Protein AF-A0A7C5MRF7-F1 (afdb_monomer_lite)

pLDDT: mean 85.39, std 17.36, range [35.69, 98.62]

Structure (mmCIF, N/CA/C/O backbone):
data_AF-A0A7C5MRF7-F1
#
_entry.id   AF-A0A7C5MRF7-F1
#
loop_
_atom_site.group_PDB
_atom_site.id
_atom_site.type_symbol
_atom_site.label_atom_id
_atom_site.label_alt_id
_atom_site.label_comp_id
_atom_site.label_asym_id
_atom_site.label_entity_id
_atom_site.label_seq_id
_atom_site.pdbx_PDB_ins_code
_atom_site.Cartn_x
_atom_site.Cartn_y
_atom_site.Cartn_z
_atom_site.occupancy
_atom_site.B_iso_or_equiv
_atom_site.auth_seq_id
_atom_site.auth_comp_id
_atom_site.auth_asym_id
_atom_site.auth_atom_id
_atom_site.pdbx_PDB_model_num
ATOM 1 N N . MET A 1 1 ? 51.369 -38.523 -46.313 1.00 42.16 1 MET A N 1
ATOM 2 C CA . MET A 1 1 ? 50.650 -37.491 -47.093 1.00 42.16 1 MET A CA 1
ATOM 3 C C . MET A 1 1 ? 49.155 -37.647 -46.844 1.00 42.16 1 MET A C 1
ATOM 5 O O . MET A 1 1 ? 48.532 -38.507 -47.447 1.00 42.16 1 MET A O 1
ATOM 9 N N . LYS A 1 2 ? 48.595 -36.898 -45.884 1.00 40.06 2 LYS A N 1
ATOM 10 C CA . LYS A 1 2 ? 47.146 -36.874 -45.629 1.00 40.06 2 LYS A CA 1
ATOM 11 C C . LYS A 1 2 ? 46.525 -35.829 -46.555 1.00 40.06 2 LYS A C 1
ATOM 13 O O . LYS A 1 2 ? 46.967 -34.683 -46.583 1.00 40.06 2 LYS A O 1
ATOM 18 N N . THR A 1 3 ? 45.587 -36.264 -47.383 1.00 46.12 3 THR A N 1
ATOM 19 C CA . THR A 1 3 ? 44.968 -35.483 -48.453 1.00 46.12 3 THR A CA 1
ATOM 20 C C . THR A 1 3 ? 44.052 -34.397 -47.884 1.00 46.12 3 THR A C 1
ATOM 22 O O . THR A 1 3 ? 43.286 -34.625 -46.948 1.00 46.12 3 THR A O 1
ATOM 25 N N . LYS A 1 4 ? 44.111 -33.201 -48.487 1.00 43.09 4 LYS A N 1
ATOM 26 C CA . LYS A 1 4 ? 43.338 -31.987 -48.151 1.00 43.09 4 LYS A CA 1
ATOM 27 C C . LYS A 1 4 ? 41.804 -32.177 -48.117 1.00 43.09 4 LYS A C 1
ATOM 29 O O . LYS A 1 4 ? 41.098 -31.275 -47.687 1.00 43.09 4 LYS A O 1
ATOM 34 N N . GLN A 1 5 ? 41.284 -33.339 -48.517 1.00 38.78 5 GLN A N 1
ATOM 35 C CA . GLN A 1 5 ? 39.857 -33.678 -48.509 1.00 38.78 5 GLN A CA 1
ATOM 36 C C . GLN A 1 5 ? 39.295 -34.041 -47.124 1.00 38.78 5 GLN A C 1
ATOM 38 O O . GLN A 1 5 ? 38.112 -33.815 -46.895 1.00 38.78 5 GLN A O 1
ATOM 43 N N . GLN A 1 6 ? 40.097 -34.532 -46.171 1.00 38.41 6 GLN A N 1
ATOM 44 C CA . GLN A 1 6 ? 39.576 -34.896 -44.837 1.00 38.41 6 GLN A CA 1
ATOM 45 C C . GLN A 1 6 ? 39.382 -33.698 -43.887 1.00 38.41 6 GLN A C 1
ATOM 47 O O . GLN A 1 6 ? 38.641 -33.801 -42.912 1.00 38.41 6 GLN A O 1
ATOM 52 N N . LEU A 1 7 ? 39.994 -32.552 -44.201 1.00 38.34 7 LEU A N 1
ATOM 53 C CA . LEU A 1 7 ? 39.876 -31.299 -43.441 1.00 38.34 7 LEU A CA 1
ATOM 54 C C . LEU A 1 7 ? 38.618 -30.485 -43.791 1.00 38.34 7 LEU A C 1
ATOM 56 O O . LEU A 1 7 ? 38.231 -29.610 -43.026 1.00 38.34 7 LEU A O 1
ATOM 60 N N . ILE A 1 8 ? 37.962 -30.779 -44.920 1.00 40.94 8 ILE A N 1
ATOM 61 C CA . ILE A 1 8 ? 36.754 -30.062 -45.358 1.00 40.94 8 ILE A CA 1
ATOM 62 C C . ILE A 1 8 ? 35.495 -30.670 -44.714 1.00 40.94 8 ILE A C 1
ATOM 64 O O . ILE A 1 8 ? 34.624 -29.931 -44.270 1.00 40.94 8 ILE A O 1
ATOM 68 N N . TYR A 1 9 ? 35.437 -31.997 -44.542 1.00 37.09 9 TYR A N 1
ATOM 69 C CA . TYR A 1 9 ? 34.273 -32.676 -43.946 1.00 37.09 9 TYR A CA 1
ATOM 70 C C . TYR A 1 9 ? 34.172 -32.560 -42.416 1.00 37.09 9 TYR A C 1
ATOM 72 O O . TYR A 1 9 ? 33.088 -32.714 -41.856 1.00 37.09 9 TYR A O 1
ATOM 80 N N . SER A 1 10 ? 35.277 -32.261 -41.731 1.00 37.56 10 SER A N 1
ATOM 81 C CA . SER A 1 10 ? 35.307 -32.052 -40.275 1.00 37.56 10 SER A CA 1
ATOM 82 C C . SER A 1 10 ? 35.057 -30.592 -39.868 1.00 37.56 10 SER A C 1
ATOM 84 O O . SER A 1 10 ? 34.769 -30.335 -38.703 1.00 37.56 10 SER A O 1
ATOM 86 N N . LEU A 1 11 ? 35.080 -29.649 -40.821 1.00 37.62 11 LEU A N 1
ATOM 87 C CA . LEU A 1 11 ? 34.704 -28.247 -40.596 1.00 37.62 11 LEU A CA 1
ATOM 88 C C . LEU A 1 11 ? 33.210 -27.976 -40.862 1.00 37.62 11 LEU A C 1
ATOM 90 O O . LEU A 1 11 ? 32.648 -27.026 -40.324 1.00 37.62 11 LEU A O 1
ATOM 94 N N . SER A 1 12 ? 32.550 -28.817 -41.663 1.00 38.78 12 SER A N 1
ATOM 95 C CA . SER A 1 12 ? 31.124 -28.693 -41.998 1.00 38.78 12 SER A CA 1
ATOM 96 C C . SER A 1 12 ? 30.175 -29.339 -40.978 1.00 38.78 12 SER A C 1
ATOM 98 O O . SER A 1 12 ? 28.995 -29.000 -40.962 1.00 38.78 12 SER A O 1
ATOM 100 N N . LEU A 1 13 ? 30.660 -30.231 -40.102 1.00 35.69 13 LEU A N 1
ATOM 101 C CA . LEU A 1 13 ? 29.823 -30.890 -39.083 1.00 35.69 13 LEU A CA 1
ATOM 102 C C . LEU A 1 13 ? 29.678 -30.056 -37.795 1.00 35.69 13 LEU A C 1
ATOM 104 O O . LEU A 1 13 ? 28.664 -30.143 -37.106 1.00 35.69 13 LEU A O 1
ATOM 108 N N . THR A 1 14 ? 30.639 -29.179 -37.500 1.00 42.28 14 THR A N 1
ATOM 109 C CA . THR A 1 14 ? 30.605 -28.278 -36.332 1.00 42.28 14 THR A CA 1
ATOM 110 C C . THR A 1 14 ? 29.744 -27.033 -36.567 1.00 42.28 14 THR A C 1
ATOM 112 O O . THR A 1 14 ? 29.283 -26.419 -35.609 1.00 42.28 14 THR A O 1
ATOM 115 N N . LEU A 1 15 ? 29.475 -26.675 -37.829 1.00 38.72 15 LEU A N 1
ATOM 116 C CA . LEU A 1 15 ? 28.624 -25.533 -38.187 1.00 38.72 15 LEU A CA 1
ATOM 117 C C . LEU A 1 15 ? 27.120 -25.881 -38.193 1.00 38.72 15 LEU A C 1
ATOM 119 O O . LEU A 1 15 ? 26.287 -24.985 -38.100 1.00 38.72 15 LEU A O 1
ATOM 123 N N . LEU A 1 16 ? 26.757 -27.171 -38.251 1.00 39.00 16 LEU A N 1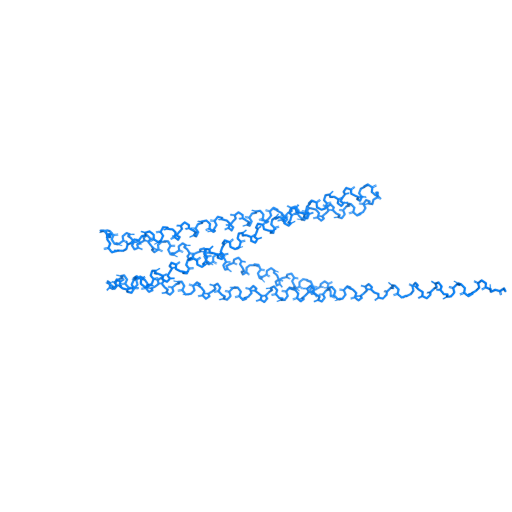
ATOM 124 C CA . LEU A 1 16 ? 25.357 -27.621 -38.297 1.00 39.00 16 LEU A CA 1
ATOM 125 C C . LEU A 1 16 ? 24.737 -27.880 -36.906 1.00 39.00 16 LEU A C 1
ATOM 127 O O . LEU A 1 16 ? 23.517 -27.890 -36.769 1.00 39.00 16 LEU A O 1
ATOM 131 N N . LEU A 1 17 ? 25.557 -28.041 -35.860 1.00 41.19 17 LEU A N 1
ATOM 132 C CA . LEU A 1 17 ? 25.097 -28.242 -34.474 1.00 41.19 17 LEU A CA 1
ATOM 133 C C . LEU A 1 17 ? 24.844 -26.929 -33.706 1.00 41.19 17 LEU A C 1
ATOM 135 O O . LEU A 1 17 ? 24.238 -26.951 -32.640 1.00 41.19 17 LEU A O 1
ATOM 139 N N . GLY A 1 18 ? 25.262 -25.780 -34.248 1.00 41.50 18 GLY A N 1
ATOM 140 C CA . GLY A 1 18 ? 25.042 -24.460 -33.638 1.00 41.50 18 GLY A CA 1
ATOM 141 C C . GLY A 1 18 ? 23.684 -23.816 -33.946 1.00 41.50 18 GLY A C 1
ATOM 142 O O . GLY A 1 18 ? 23.364 -22.782 -33.370 1.00 41.50 18 GLY A O 1
ATOM 143 N N . LEU A 1 19 ? 22.885 -24.401 -34.847 1.00 42.75 19 LEU A N 1
ATOM 144 C CA . LEU A 1 19 ? 21.616 -23.817 -35.313 1.00 42.75 19 LEU A CA 1
ATOM 145 C C . LEU A 1 19 ? 20.368 -24.385 -34.611 1.00 42.75 19 LEU A C 1
ATOM 147 O O . LEU A 1 19 ? 19.281 -23.843 -34.781 1.00 42.75 19 LEU A O 1
ATOM 151 N N . PHE A 1 20 ? 20.507 -25.428 -33.783 1.00 45.19 20 PHE A N 1
ATOM 152 C CA . PHE A 1 20 ? 19.390 -26.028 -33.030 1.00 45.19 20 PHE A CA 1
ATOM 153 C C . PHE A 1 20 ? 19.271 -25.540 -31.574 1.00 45.19 20 PHE A C 1
ATOM 155 O O . PHE A 1 20 ? 18.308 -25.871 -30.877 1.00 45.19 20 PHE A O 1
ATOM 162 N N . SER A 1 21 ? 20.222 -24.734 -31.098 1.00 50.00 21 SER A N 1
ATOM 163 C CA . SER A 1 21 ? 20.250 -24.214 -29.725 1.00 50.00 21 SER A CA 1
ATOM 164 C C . SER A 1 21 ? 19.499 -22.890 -29.543 1.00 50.00 21 SER A C 1
ATOM 166 O O . SER A 1 21 ? 19.144 -22.556 -28.417 1.00 50.00 21 SER A O 1
ATOM 168 N N . THR A 1 22 ? 19.187 -22.152 -30.611 1.00 49.03 22 THR A N 1
ATOM 169 C CA . THR A 1 22 ? 18.472 -20.865 -30.506 1.00 49.03 22 THR A CA 1
ATOM 170 C C . THR A 1 22 ? 16.954 -21.033 -30.414 1.00 49.03 22 THR A C 1
ATOM 172 O O . THR A 1 22 ? 16.316 -20.361 -29.609 1.00 49.03 22 THR A O 1
ATOM 175 N N . VAL A 1 23 ? 16.376 -21.986 -31.155 1.00 52.16 23 VAL A N 1
ATOM 176 C CA . VAL A 1 23 ? 14.920 -22.235 -31.163 1.00 52.16 23 VAL A CA 1
ATOM 177 C C . VAL A 1 23 ? 14.442 -22.816 -29.825 1.00 52.16 23 VAL A C 1
ATOM 179 O O . VAL A 1 23 ? 13.407 -22.413 -29.297 1.00 52.16 23 VAL A O 1
ATOM 182 N N . ASN A 1 24 ? 15.239 -23.703 -29.217 1.00 56.69 24 ASN A N 1
ATOM 183 C CA . ASN A 1 24 ? 14.942 -24.258 -27.894 1.00 56.69 24 ASN A CA 1
ATOM 184 C C . ASN A 1 24 ? 15.157 -23.237 -26.763 1.00 56.69 24 ASN A C 1
ATOM 186 O O . ASN A 1 24 ? 14.409 -23.247 -25.791 1.00 56.69 24 ASN A O 1
ATOM 190 N N . ALA A 1 25 ? 16.130 -22.326 -26.889 1.00 57.41 25 ALA A N 1
ATOM 191 C CA . ALA A 1 25 ? 16.350 -21.275 -25.895 1.00 57.41 25 ALA A CA 1
ATOM 192 C C . ALA A 1 25 ? 15.175 -20.285 -25.827 1.00 57.41 25 ALA A C 1
ATOM 194 O O . ALA A 1 25 ? 14.801 -19.851 -24.739 1.00 57.41 25 ALA A O 1
ATOM 195 N N . GLN A 1 26 ? 14.565 -19.972 -26.973 1.00 60.84 26 GLN A N 1
ATOM 196 C CA . GLN A 1 26 ? 13.416 -19.072 -27.048 1.00 60.84 26 GLN A CA 1
ATOM 197 C C . GLN A 1 26 ? 12.143 -19.731 -26.487 1.00 60.84 26 GLN A C 1
ATOM 199 O O . GLN A 1 26 ? 11.447 -19.129 -25.679 1.00 60.84 26 GLN A O 1
ATOM 204 N N . ALA A 1 27 ? 11.896 -21.010 -26.796 1.00 63.94 27 ALA A N 1
ATOM 205 C CA . ALA A 1 27 ? 10.780 -21.762 -26.212 1.00 63.94 27 ALA A CA 1
ATOM 206 C C . ALA A 1 27 ? 10.898 -21.935 -24.682 1.00 63.94 27 ALA A C 1
ATOM 208 O O . ALA A 1 27 ? 9.900 -21.825 -23.968 1.00 63.94 27 ALA A O 1
ATOM 209 N N . VAL A 1 28 ? 12.111 -22.176 -24.169 1.00 66.44 28 VAL A N 1
ATOM 210 C CA . VAL A 1 28 ? 12.371 -22.283 -22.724 1.00 66.44 28 VAL A CA 1
ATOM 211 C C . VAL A 1 28 ? 12.201 -20.932 -22.027 1.00 66.44 28 VAL A C 1
ATOM 213 O O . VAL A 1 28 ? 11.569 -20.888 -20.974 1.00 66.44 28 VAL A O 1
ATOM 216 N N . ARG A 1 29 ? 12.698 -19.832 -22.611 1.00 65.00 29 ARG A N 1
ATOM 217 C CA . ARG A 1 29 ? 12.527 -18.479 -22.056 1.00 65.00 29 ARG A CA 1
ATOM 218 C C . ARG A 1 29 ? 11.045 -18.102 -21.950 1.00 65.00 29 ARG A C 1
ATOM 220 O O . ARG A 1 29 ? 10.592 -17.805 -20.850 1.00 65.00 29 ARG A O 1
ATOM 227 N N . ASN A 1 30 ? 10.279 -18.287 -23.026 1.00 71.31 30 ASN A N 1
ATOM 228 C CA . ASN A 1 30 ? 8.837 -18.023 -23.035 1.00 71.31 30 ASN A CA 1
ATOM 229 C C . ASN A 1 30 ? 8.073 -18.885 -22.008 1.00 71.31 30 ASN A C 1
ATOM 231 O O . ASN A 1 30 ? 7.040 -18.478 -21.482 1.00 71.31 30 ASN A O 1
ATOM 235 N N . HIS A 1 31 ? 8.537 -20.109 -21.727 1.00 71.94 31 HIS A N 1
ATOM 236 C CA . HIS A 1 31 ? 7.934 -20.954 -20.693 1.00 71.94 31 HIS A CA 1
ATOM 237 C C . HIS A 1 31 ? 8.241 -20.447 -19.275 1.00 71.94 31 HIS A C 1
ATOM 239 O O . HIS A 1 31 ? 7.376 -20.523 -18.402 1.00 71.94 31 HIS A O 1
ATOM 245 N N . VAL A 1 32 ? 9.461 -19.956 -19.033 1.00 76.38 32 VAL A N 1
ATOM 246 C CA . VAL A 1 32 ? 9.867 -19.390 -17.737 1.00 76.38 32 VAL A CA 1
ATOM 247 C C . VAL A 1 32 ? 9.117 -18.089 -17.451 1.00 76.38 32 VAL A C 1
ATOM 249 O O . VAL A 1 32 ? 8.548 -17.982 -16.368 1.00 76.38 32 VAL A O 1
ATOM 252 N N . GLU A 1 33 ? 9.034 -17.176 -18.422 1.00 74.50 33 GLU A N 1
ATOM 253 C CA . GLU A 1 33 ? 8.282 -15.910 -18.319 1.00 74.50 33 GLU A CA 1
ATOM 254 C C . GLU A 1 33 ? 6.811 -16.189 -17.971 1.00 74.50 33 GLU A C 1
ATOM 256 O O . GLU A 1 33 ? 6.343 -15.831 -16.895 1.00 74.50 33 GLU A O 1
ATOM 261 N N . ARG A 1 34 ? 6.134 -17.053 -18.742 1.00 76.88 34 ARG A N 1
ATOM 262 C CA . ARG A 1 34 ? 4.744 -17.459 -18.447 1.00 76.88 34 ARG A CA 1
ATOM 263 C C . ARG A 1 34 ? 4.549 -18.087 -17.067 1.00 76.88 34 ARG A C 1
ATOM 265 O O . ARG A 1 34 ? 3.441 -18.050 -16.525 1.00 76.88 34 ARG A O 1
ATOM 272 N N . ALA A 1 35 ? 5.556 -18.779 -16.536 1.00 79.38 35 ALA A N 1
ATOM 273 C CA . ALA A 1 35 ? 5.486 -19.345 -15.193 1.00 79.38 35 ALA A CA 1
ATOM 274 C C . ALA A 1 35 ? 5.631 -18.253 -14.121 1.00 79.38 35 ALA A C 1
ATOM 276 O O . ALA A 1 35 ? 4.944 -18.323 -13.101 1.00 79.38 35 ALA A O 1
ATOM 277 N N . GLN A 1 36 ? 6.477 -17.249 -14.358 1.00 79.69 36 GLN A N 1
ATOM 278 C CA . GLN A 1 36 ? 6.633 -16.081 -13.491 1.00 79.69 36 GLN A CA 1
ATOM 279 C C . GLN A 1 36 ? 5.347 -15.251 -13.443 1.00 79.69 36 GLN A C 1
ATOM 281 O O . GLN A 1 36 ? 4.838 -15.040 -12.342 1.00 79.69 36 GLN A O 1
ATOM 286 N N . ASP A 1 37 ? 4.745 -14.933 -14.590 1.00 81.25 37 ASP A N 1
ATOM 287 C CA . ASP A 1 37 ? 3.510 -14.137 -14.646 1.00 81.25 37 ASP A CA 1
ATOM 288 C C . ASP A 1 37 ? 2.353 -14.832 -13.913 1.00 81.25 37 ASP A C 1
ATOM 290 O O . ASP A 1 37 ? 1.566 -14.231 -13.182 1.00 81.25 37 ASP A O 1
ATOM 294 N N . ARG A 1 38 ? 2.250 -16.162 -14.057 1.00 84.38 38 ARG A N 1
ATOM 295 C CA . ARG A 1 38 ? 1.249 -16.955 -13.324 1.00 84.38 38 ARG A CA 1
ATOM 296 C C . ARG A 1 38 ? 1.462 -16.889 -11.818 1.00 84.38 38 ARG A C 1
ATOM 298 O O . ARG A 1 38 ? 0.482 -16.853 -11.072 1.00 84.38 38 ARG A O 1
ATOM 305 N N . ASN A 1 39 ? 2.717 -16.910 -11.376 1.00 87.31 39 ASN A N 1
ATOM 306 C CA . ASN A 1 39 ? 3.051 -16.802 -9.963 1.00 87.31 39 ASN A CA 1
ATOM 307 C C . ASN A 1 39 ? 2.739 -15.398 -9.428 1.00 87.31 39 ASN A C 1
ATOM 309 O O . ASN A 1 39 ? 2.189 -15.309 -8.332 1.00 87.31 39 ASN A O 1
ATOM 313 N N . GLN A 1 40 ? 3.016 -14.336 -10.192 1.00 84.25 40 GLN A N 1
ATOM 314 C CA . GLN A 1 40 ? 2.634 -12.957 -9.851 1.00 84.25 40 GLN A CA 1
ATOM 315 C C . GLN A 1 40 ? 1.118 -12.846 -9.681 1.00 84.25 40 GLN A C 1
ATOM 317 O O . GLN A 1 40 ? 0.654 -12.661 -8.559 1.00 84.25 40 GLN A O 1
ATOM 322 N N . ILE A 1 41 ? 0.346 -13.212 -10.710 1.00 87.69 41 ILE A N 1
ATOM 323 C CA . ILE A 1 41 ? -1.124 -13.229 -10.658 1.00 87.69 41 ILE A CA 1
ATOM 324 C C . ILE A 1 41 ? -1.643 -14.008 -9.441 1.00 87.69 41 ILE A C 1
ATOM 326 O O . ILE A 1 41 ? -2.613 -13.605 -8.794 1.00 87.69 41 ILE A O 1
ATOM 330 N N . SER A 1 42 ? -1.050 -15.163 -9.126 1.00 90.88 42 SER A N 1
ATOM 331 C CA . SER A 1 42 ? -1.436 -15.947 -7.948 1.00 90.88 42 SER A CA 1
ATOM 332 C C . SER A 1 42 ? -1.177 -15.189 -6.641 1.00 90.88 42 SER A C 1
ATOM 334 O O . SER A 1 42 ? -2.037 -15.186 -5.755 1.00 90.88 42 SER A O 1
ATOM 336 N N . ASN A 1 43 ? -0.018 -14.543 -6.519 1.00 89.50 43 ASN A N 1
ATOM 337 C CA . ASN A 1 43 ? 0.354 -13.747 -5.353 1.00 89.50 43 ASN A CA 1
ATOM 338 C C . ASN A 1 43 ? -0.549 -12.518 -5.193 1.00 89.50 43 ASN A C 1
ATOM 340 O O . ASN A 1 43 ? -1.002 -12.250 -4.078 1.00 89.50 43 ASN A O 1
ATOM 344 N N . ASP A 1 44 ? -0.893 -11.833 -6.280 1.00 89.94 44 ASP A N 1
ATOM 345 C CA . ASP A 1 44 ? -1.728 -10.627 -6.235 1.00 89.94 44 ASP A CA 1
ATOM 346 C C . ASP A 1 44 ? -3.169 -10.966 -5.868 1.00 89.94 44 ASP A C 1
ATOM 348 O O . ASP A 1 44 ? -3.770 -10.321 -5.007 1.00 89.94 44 ASP A O 1
ATOM 352 N N . ASN A 1 45 ? -3.702 -12.073 -6.402 1.00 93.12 45 ASN A N 1
ATOM 353 C CA . ASN A 1 45 ? -4.984 -12.603 -5.937 1.00 93.12 45 ASN A CA 1
ATOM 354 C C . ASN A 1 45 ? -4.946 -12.900 -4.430 1.00 93.12 45 ASN A C 1
ATOM 356 O O . ASN A 1 45 ? -5.893 -12.560 -3.719 1.00 93.12 45 ASN A O 1
ATOM 360 N N . ALA A 1 46 ? -3.880 -13.530 -3.927 1.00 94.00 46 ALA A N 1
ATOM 361 C CA . ALA A 1 46 ? -3.757 -13.839 -2.504 1.00 94.00 46 ALA A CA 1
ATOM 362 C C . ALA A 1 46 ? -3.685 -12.567 -1.640 1.00 94.00 46 ALA A C 1
ATOM 364 O O . ALA A 1 46 ? -4.319 -12.514 -0.582 1.00 94.00 46 ALA A O 1
ATOM 365 N N . THR A 1 47 ? -2.968 -11.539 -2.097 1.00 91.81 47 THR A N 1
ATOM 366 C CA . THR A 1 47 ? -2.902 -10.224 -1.443 1.00 91.81 47 THR A CA 1
ATOM 367 C C . THR A 1 47 ? -4.276 -9.562 -1.405 1.00 91.81 47 THR A C 1
ATOM 369 O O . THR A 1 47 ? -4.756 -9.243 -0.324 1.00 91.81 47 THR A O 1
ATOM 372 N N . ILE A 1 48 ? -4.993 -9.501 -2.526 1.00 94.81 48 ILE A N 1
ATOM 373 C CA . ILE A 1 48 ? -6.353 -8.946 -2.585 1.00 94.81 48 ILE A CA 1
ATOM 374 C C . ILE A 1 48 ? -7.318 -9.661 -1.628 1.00 94.81 48 ILE A C 1
ATOM 376 O O . ILE A 1 48 ? -8.142 -9.018 -0.972 1.00 94.81 48 ILE A O 1
ATOM 380 N N . GLN A 1 49 ? -7.258 -10.996 -1.539 1.00 96.69 49 GLN A N 1
ATOM 381 C CA . GLN A 1 49 ? -8.115 -11.734 -0.604 1.00 96.69 49 GLN A CA 1
ATOM 382 C C . GLN A 1 49 ? -7.779 -11.402 0.854 1.00 96.69 49 GLN A C 1
ATOM 384 O O . GLN A 1 49 ? -8.692 -11.279 1.677 1.00 96.69 49 GLN A O 1
ATOM 389 N N . ARG A 1 50 ? -6.490 -11.232 1.170 1.00 96.25 50 ARG A N 1
ATOM 390 C CA . ARG A 1 50 ? -6.035 -10.789 2.491 1.00 96.25 50 ARG A CA 1
ATOM 391 C C . ARG A 1 50 ? -6.562 -9.389 2.803 1.00 96.25 50 ARG A C 1
ATOM 393 O O . ARG A 1 50 ? -7.235 -9.235 3.818 1.00 96.25 50 ARG A O 1
ATOM 400 N N . ASP A 1 51 ? -6.358 -8.423 1.911 1.00 96.31 51 ASP A N 1
ATOM 401 C CA . ASP A 1 51 ? -6.788 -7.029 2.087 1.00 96.31 51 ASP A CA 1
ATOM 402 C C . ASP A 1 51 ? -8.306 -6.949 2.299 1.00 96.31 51 ASP A C 1
ATOM 404 O O . ASP A 1 51 ? -8.806 -6.290 3.216 1.00 96.31 51 ASP A O 1
ATOM 408 N N . ARG A 1 52 ? -9.070 -7.721 1.515 1.00 97.94 52 ARG A N 1
ATOM 409 C CA . ARG A 1 52 ? -10.523 -7.836 1.677 1.00 97.94 52 ARG A CA 1
ATOM 410 C C . ARG A 1 52 ? -10.905 -8.335 3.071 1.00 97.94 52 ARG A C 1
ATOM 412 O O . ARG A 1 52 ? -11.831 -7.789 3.680 1.00 97.94 52 ARG A O 1
ATOM 419 N N . ALA A 1 53 ? -10.235 -9.374 3.566 1.00 98.12 53 ALA A N 1
ATOM 420 C CA . ALA A 1 53 ? -10.488 -9.915 4.898 1.00 98.12 53 ALA A CA 1
ATOM 421 C C . ALA A 1 53 ? -10.105 -8.911 6.001 1.00 98.12 53 ALA A C 1
ATOM 423 O O . ALA A 1 53 ? -10.839 -8.762 6.982 1.00 98.12 53 ALA A O 1
ATOM 424 N N . GLU A 1 54 ? -9.007 -8.178 5.827 1.00 98.00 54 GLU A N 1
ATOM 425 C CA . GLU A 1 54 ? -8.537 -7.157 6.766 1.00 98.00 54 GLU A CA 1
ATOM 426 C C . GLU A 1 54 ? -9.500 -5.962 6.842 1.00 98.00 54 GLU A C 1
ATOM 428 O O . GLU A 1 54 ? -9.880 -5.558 7.946 1.00 98.00 54 GLU A O 1
ATOM 433 N N . ILE A 1 55 ? -10.017 -5.480 5.705 1.00 98.38 55 ILE A N 1
ATOM 434 C CA . ILE A 1 55 ? -11.065 -4.444 5.652 1.00 98.38 55 ILE A CA 1
ATOM 435 C C . ILE A 1 55 ? -12.339 -4.919 6.364 1.00 98.38 55 ILE A C 1
ATOM 437 O O . ILE A 1 55 ? -12.933 -4.183 7.159 1.00 98.38 55 ILE A O 1
ATOM 441 N N . GLN A 1 56 ? -12.781 -6.155 6.112 1.00 98.50 56 GLN A N 1
ATOM 442 C CA . GLN A 1 56 ? -13.961 -6.717 6.780 1.00 98.50 56 GLN A CA 1
ATOM 443 C C . GLN A 1 56 ? -13.763 -6.813 8.296 1.00 98.50 56 GLN A C 1
ATOM 445 O O . GLN A 1 56 ? -14.654 -6.447 9.070 1.00 98.50 56 GLN A O 1
ATOM 450 N N . GLN A 1 57 ? -12.583 -7.252 8.731 1.00 98.38 57 GLN A N 1
ATOM 451 C CA . GLN A 1 57 ? -12.233 -7.329 10.142 1.00 98.38 57 GLN A CA 1
ATOM 452 C C . GLN A 1 57 ? -12.213 -5.934 10.790 1.00 98.38 57 GLN A C 1
ATOM 454 O O . GLN A 1 57 ? -12.789 -5.748 11.868 1.00 98.38 57 GLN A O 1
ATOM 459 N N . PHE A 1 58 ? -11.616 -4.943 10.121 1.00 98.62 58 PHE A N 1
ATOM 460 C CA . PHE A 1 58 ? -11.587 -3.551 10.567 1.00 98.62 58 PHE A CA 1
ATOM 461 C C . PHE A 1 58 ? -13.004 -2.989 10.752 1.00 98.62 58 PHE A C 1
ATOM 463 O O . PHE A 1 58 ? -13.332 -2.471 11.825 1.00 98.62 58 PHE A O 1
ATOM 470 N N . ARG A 1 59 ? -13.886 -3.185 9.760 1.00 98.56 59 ARG A N 1
ATOM 471 C CA . ARG A 1 59 ? -15.312 -2.815 9.831 1.00 98.56 59 ARG A CA 1
ATOM 472 C C . ARG A 1 59 ? -16.024 -3.471 11.010 1.00 98.56 59 ARG A C 1
ATOM 474 O O . ARG A 1 59 ? -16.782 -2.805 11.717 1.00 98.56 59 ARG A O 1
ATOM 481 N N . GLY A 1 60 ? -15.754 -4.751 11.265 1.00 98.50 60 GLY A N 1
ATOM 482 C CA . GLY A 1 60 ? -16.299 -5.472 12.414 1.00 98.50 60 GLY A CA 1
ATOM 483 C C . GLY A 1 60 ? -15.878 -4.851 13.749 1.00 98.50 60 GLY A C 1
ATOM 484 O O . GLY A 1 60 ? -16.713 -4.629 14.631 1.00 98.50 60 GLY A O 1
ATOM 485 N N . TYR A 1 61 ? -14.598 -4.500 13.902 1.00 98.31 61 TYR A N 1
ATOM 486 C CA . TYR A 1 61 ? -14.115 -3.832 15.113 1.00 98.31 61 TYR A CA 1
ATOM 487 C C . TYR A 1 61 ? -14.680 -2.421 15.275 1.00 98.31 61 TYR A C 1
ATOM 489 O O . TYR A 1 61 ? -15.054 -2.048 16.388 1.00 98.31 61 TYR A O 1
ATOM 497 N N . ARG A 1 62 ? -14.804 -1.669 14.178 1.00 97.44 62 ARG A N 1
ATOM 498 C CA . ARG A 1 62 ? -15.444 -0.349 14.138 1.00 97.44 62 ARG A CA 1
ATOM 499 C C . ARG A 1 62 ? -16.897 -0.418 14.604 1.00 97.44 62 ARG A C 1
ATOM 501 O O . ARG A 1 62 ? -17.283 0.327 15.504 1.00 97.44 62 ARG A O 1
ATOM 508 N N . ALA A 1 63 ? -17.692 -1.323 14.036 1.00 97.88 63 ALA A N 1
ATOM 509 C CA . ALA A 1 63 ? -19.090 -1.504 14.419 1.00 97.88 63 ALA A CA 1
ATOM 510 C C . ALA A 1 63 ? -19.225 -1.908 15.897 1.00 97.88 63 ALA A C 1
ATOM 512 O O . ALA A 1 63 ? -20.041 -1.341 16.626 1.00 97.88 63 ALA A O 1
ATOM 513 N N . GLY A 1 64 ? -18.375 -2.832 16.360 1.00 96.88 64 GLY A N 1
ATOM 514 C CA . GLY A 1 64 ? -18.325 -3.249 17.760 1.00 96.88 64 GLY A CA 1
ATOM 515 C C . GLY A 1 64 ? -17.982 -2.105 18.717 1.00 96.88 64 GLY A C 1
ATOM 516 O O . GLY A 1 64 ? -18.635 -1.956 19.749 1.00 96.88 64 GLY A O 1
ATOM 517 N N . LEU A 1 65 ? -17.018 -1.249 18.354 1.00 94.69 65 LEU A N 1
ATOM 518 C CA . LEU A 1 65 ? -16.668 -0.063 19.137 1.00 94.69 65 LEU A CA 1
ATOM 519 C C . LEU A 1 65 ? -17.864 0.885 19.274 1.00 94.69 65 LEU A C 1
ATOM 521 O O . LEU A 1 65 ? -18.213 1.267 20.388 1.00 94.69 65 LEU A O 1
ATOM 525 N N . LEU A 1 66 ? -18.500 1.246 18.157 1.00 93.56 66 LEU A N 1
ATOM 526 C CA . LEU A 1 66 ? -19.625 2.184 18.155 1.00 93.56 66 LEU A CA 1
ATOM 527 C C . LEU A 1 66 ? -20.813 1.647 18.963 1.00 93.56 66 LEU A C 1
ATOM 529 O O . LEU A 1 66 ? -21.392 2.387 19.758 1.00 93.56 66 LEU A O 1
ATOM 533 N N . LYS A 1 67 ? -21.128 0.352 18.829 1.00 95.31 67 LYS A N 1
ATOM 534 C CA . LYS A 1 67 ? -22.176 -0.309 19.618 1.00 95.31 67 LYS A CA 1
ATOM 535 C C . LYS A 1 67 ? -21.850 -0.310 21.113 1.00 95.31 67 LYS A C 1
ATOM 537 O O . LYS A 1 67 ? -22.707 0.014 21.927 1.00 95.31 67 LYS A O 1
ATOM 542 N N . ALA A 1 68 ? -20.618 -0.660 21.481 1.00 93.44 68 ALA A N 1
ATOM 543 C CA . ALA A 1 68 ? -20.200 -0.696 22.879 1.00 93.44 68 ALA A CA 1
ATOM 544 C C . ALA A 1 68 ? -20.257 0.691 23.533 1.00 93.44 68 ALA A C 1
ATOM 546 O O . ALA A 1 68 ? -20.722 0.809 24.664 1.00 93.44 68 ALA A O 1
ATOM 547 N N . VAL A 1 69 ? -19.842 1.731 22.805 1.00 90.06 69 VAL A N 1
ATOM 548 C CA . VAL A 1 69 ? -19.944 3.119 23.266 1.00 90.06 69 VAL A CA 1
ATOM 549 C C . VAL A 1 69 ? -21.405 3.548 23.416 1.00 90.06 69 VAL A C 1
ATOM 551 O O . VAL A 1 69 ? -21.758 4.089 24.458 1.00 90.06 69 VAL A O 1
ATOM 554 N N . GLY A 1 70 ? -22.264 3.257 22.431 1.00 89.62 70 GLY A N 1
ATOM 555 C CA . GLY A 1 70 ? -23.698 3.573 22.505 1.00 89.62 70 GLY A CA 1
ATOM 556 C C . GLY A 1 70 ? -24.415 2.898 23.680 1.00 89.62 70 GLY A C 1
ATOM 557 O O . GLY A 1 70 ? -25.320 3.482 24.262 1.00 89.62 70 GLY A O 1
ATOM 558 N N . ASN A 1 71 ? -23.956 1.710 24.081 1.00 92.94 71 ASN A N 1
ATOM 559 C CA . ASN A 1 71 ? -24.494 0.963 25.220 1.00 92.94 71 ASN A CA 1
ATOM 560 C C . ASN A 1 71 ? -23.833 1.319 26.568 1.00 92.94 71 ASN A C 1
ATOM 562 O O . ASN A 1 71 ? -24.108 0.654 27.565 1.00 92.94 71 ASN A O 1
ATOM 566 N N . GLY A 1 72 ? -22.898 2.275 26.610 1.00 89.38 72 GLY A N 1
ATOM 567 C CA . GLY A 1 72 ? -22.145 2.604 27.827 1.00 89.38 72 GLY A CA 1
ATOM 568 C C . GLY A 1 72 ? -21.206 1.491 28.321 1.00 89.38 72 GLY A C 1
ATOM 569 O O . GLY A 1 72 ? -20.705 1.550 29.442 1.00 89.38 72 GLY A O 1
ATOM 570 N N . ASN A 1 73 ? -20.925 0.468 27.505 1.00 92.44 73 ASN A N 1
ATOM 571 C CA . ASN A 1 73 ? -20.053 -0.642 27.882 1.00 92.44 73 ASN A CA 1
ATOM 572 C C . ASN A 1 73 ? -18.579 -0.273 27.651 1.00 92.44 73 ASN A C 1
ATOM 574 O O . ASN A 1 73 ? -17.978 -0.598 26.621 1.00 92.44 73 ASN A O 1
ATOM 578 N N . ALA A 1 74 ? -17.987 0.399 28.639 1.00 89.12 74 ALA A N 1
ATOM 579 C CA . ALA A 1 74 ? -16.604 0.872 28.584 1.00 89.12 74 ALA A CA 1
ATOM 580 C C . ALA A 1 74 ? -15.578 -0.260 28.378 1.00 89.12 74 ALA A C 1
ATOM 582 O O . ALA A 1 74 ? -14.591 -0.076 27.661 1.00 89.12 74 ALA A O 1
ATOM 583 N N . GLY A 1 75 ? -15.814 -1.440 28.965 1.00 91.00 75 GLY A N 1
ATOM 584 C CA . GLY A 1 75 ? -14.935 -2.604 28.818 1.00 91.00 75 GLY A CA 1
ATOM 585 C C . GLY A 1 75 ? -14.897 -3.120 27.378 1.00 91.00 75 GLY A C 1
ATOM 586 O O . GLY A 1 75 ? -13.821 -3.249 26.787 1.00 91.00 75 GLY A O 1
ATOM 587 N N . ALA A 1 76 ? -16.070 -3.333 26.776 1.00 94.81 76 ALA A N 1
ATOM 588 C CA . ALA A 1 76 ? -16.179 -3.744 25.378 1.00 94.81 76 ALA A CA 1
ATOM 589 C C . ALA A 1 76 ? -15.634 -2.668 24.425 1.00 94.81 76 ALA A C 1
ATOM 591 O O . ALA A 1 76 ? -14.904 -2.993 23.485 1.00 94.81 76 ALA A O 1
ATOM 592 N N . ALA A 1 77 ? -15.909 -1.387 24.695 1.00 92.06 77 ALA A N 1
ATOM 593 C CA . ALA A 1 77 ? -15.394 -0.277 23.898 1.00 92.06 77 ALA A CA 1
ATOM 594 C C . ALA A 1 77 ? -13.857 -0.252 23.907 1.00 92.06 77 ALA A C 1
ATOM 596 O O . ALA A 1 77 ? -13.228 -0.169 22.851 1.00 92.06 77 ALA A O 1
ATOM 597 N N . ARG A 1 78 ? -13.233 -0.420 25.080 1.00 91.75 78 ARG A N 1
ATOM 598 C CA . ARG A 1 78 ? -11.772 -0.529 25.205 1.00 91.75 78 ARG A CA 1
ATOM 599 C C . ARG A 1 78 ? -11.226 -1.731 24.430 1.00 91.75 78 ARG A C 1
ATOM 601 O O . ARG A 1 78 ? -10.240 -1.587 23.710 1.00 91.75 78 ARG A O 1
ATOM 608 N N . GLY A 1 79 ? -11.883 -2.887 24.524 1.00 95.00 79 GLY A N 1
ATOM 609 C CA . GLY A 1 79 ? -11.497 -4.091 23.785 1.00 95.00 79 GLY A CA 1
ATOM 610 C C . GLY A 1 79 ? -11.510 -3.892 22.265 1.00 95.00 79 GLY A C 1
ATOM 611 O O . GLY A 1 79 ? -10.541 -4.236 21.587 1.00 95.00 79 GLY A O 1
ATOM 612 N N . HIS A 1 80 ? -12.570 -3.290 21.719 1.00 96.06 80 HIS A N 1
ATOM 613 C CA . HIS A 1 80 ? -12.649 -2.977 20.289 1.00 96.06 80 HIS A CA 1
ATOM 614 C C . HIS A 1 80 ? -11.653 -1.896 19.862 1.00 96.06 80 HIS A C 1
ATOM 616 O O . HIS A 1 80 ? -11.057 -2.016 18.793 1.00 96.06 80 HIS A O 1
ATOM 622 N N . HIS A 1 81 ? -11.408 -0.887 20.702 1.00 94.44 81 HIS A N 1
ATOM 623 C CA . HIS A 1 81 ? -10.397 0.132 20.432 1.00 94.44 81 HIS A CA 1
ATOM 624 C C . HIS A 1 81 ? -8.990 -0.473 20.298 1.00 94.44 81 HIS A C 1
ATOM 626 O O . HIS A 1 81 ? -8.302 -0.180 19.325 1.00 94.44 81 HIS A O 1
ATOM 632 N N . ILE A 1 82 ? -8.588 -1.372 21.205 1.00 96.06 82 ILE A N 1
ATOM 633 C CA . ILE A 1 82 ? -7.290 -2.069 21.124 1.00 96.06 82 ILE A CA 1
ATOM 634 C C . ILE A 1 82 ? -7.188 -2.894 19.834 1.00 96.06 82 ILE A C 1
ATOM 636 O O . ILE A 1 82 ? -6.151 -2.886 19.172 1.00 96.06 82 ILE A O 1
ATOM 640 N N . LYS A 1 83 ? -8.264 -3.593 19.451 1.00 97.88 83 LYS A N 1
ATOM 641 C CA . LYS A 1 83 ? -8.304 -4.377 18.207 1.00 97.88 83 LYS A CA 1
ATOM 642 C C . LYS A 1 83 ? -8.155 -3.496 16.961 1.00 97.88 83 LYS A C 1
ATOM 644 O O . LYS A 1 83 ? -7.404 -3.870 16.065 1.00 97.88 83 LYS A O 1
ATOM 649 N N . LEU A 1 84 ? -8.809 -2.331 16.932 1.00 98.06 84 LEU A N 1
ATOM 650 C CA . LEU A 1 84 ? -8.656 -1.337 15.862 1.00 98.06 84 LEU A CA 1
ATOM 651 C C . LEU A 1 84 ? -7.229 -0.804 15.791 1.00 98.06 84 LEU A C 1
ATOM 653 O O . LEU A 1 84 ? -6.640 -0.839 14.722 1.00 98.06 84 LEU A O 1
ATOM 657 N N . VAL A 1 85 ? -6.651 -0.391 16.923 1.00 98.00 85 VAL A N 1
ATOM 658 C CA . VAL A 1 85 ? -5.264 0.095 16.971 1.00 98.00 85 VAL A CA 1
ATOM 659 C C . VAL A 1 85 ? -4.305 -0.946 16.400 1.00 98.00 85 VAL A C 1
ATOM 661 O O . VAL A 1 85 ? -3.512 -0.619 15.526 1.00 98.00 85 VAL A O 1
ATOM 664 N N . ARG A 1 86 ? -4.434 -2.213 16.809 1.00 98.44 86 ARG A N 1
ATOM 665 C CA . ARG A 1 86 ? -3.604 -3.301 16.272 1.00 98.44 86 ARG A CA 1
ATOM 666 C C . ARG A 1 86 ? -3.818 -3.537 14.779 1.00 98.44 86 ARG A C 1
ATOM 668 O O . ARG A 1 86 ? -2.881 -3.929 14.098 1.00 98.44 86 ARG A O 1
ATOM 675 N N . ALA A 1 87 ? -5.045 -3.390 14.277 1.00 98.44 87 ALA A N 1
ATOM 676 C CA . ALA A 1 87 ? -5.324 -3.515 12.846 1.00 98.44 87 ALA A CA 1
ATOM 677 C C . ALA A 1 87 ? -4.670 -2.373 12.056 1.00 98.44 87 ALA A C 1
ATOM 679 O O . ALA A 1 87 ? -3.979 -2.633 11.080 1.00 98.44 87 ALA A O 1
ATOM 680 N N . MET A 1 88 ? -4.799 -1.139 12.543 1.00 98.62 88 MET A N 1
ATOM 681 C CA . MET A 1 88 ? -4.176 0.038 11.938 1.00 98.62 88 MET A CA 1
ATOM 682 C C . MET A 1 88 ? -2.646 -0.024 11.973 1.00 98.62 88 MET A C 1
ATOM 684 O O . MET A 1 88 ? -2.003 0.365 11.012 1.00 98.62 88 MET A O 1
ATOM 688 N N . GLU A 1 89 ? -2.048 -0.526 13.058 1.00 98.62 89 GLU A N 1
ATOM 689 C CA . GLU A 1 89 ? -0.596 -0.740 13.145 1.00 98.62 89 GLU A CA 1
ATOM 690 C C . GLU A 1 89 ? -0.098 -1.733 12.094 1.00 98.62 89 GLU A C 1
ATOM 692 O O . GLU A 1 89 ? 0.944 -1.507 11.485 1.00 98.62 89 GLU A O 1
ATOM 697 N N . ARG A 1 90 ? -0.837 -2.827 11.866 1.00 98.44 90 ARG A N 1
ATOM 698 C CA . ARG A 1 90 ? -0.484 -3.796 10.821 1.00 98.44 90 ARG A CA 1
ATOM 699 C C . ARG A 1 90 ? -0.562 -3.174 9.433 1.00 98.44 90 ARG A C 1
ATOM 701 O O . ARG A 1 90 ? 0.410 -3.284 8.699 1.00 98.44 90 ARG A O 1
ATOM 708 N N . GLU A 1 91 ? -1.662 -2.496 9.124 1.00 98.31 91 GLU A N 1
ATOM 709 C CA . GLU A 1 91 ? -1.859 -1.790 7.852 1.00 98.31 91 GLU A CA 1
ATOM 710 C C . GLU A 1 91 ? -0.739 -0.766 7.603 1.00 98.31 91 GLU A C 1
ATOM 712 O O . GLU A 1 91 ? -0.081 -0.787 6.573 1.00 98.31 91 GLU A O 1
ATOM 717 N N . VAL A 1 92 ? -0.429 0.074 8.593 1.00 98.50 92 VAL A N 1
ATOM 718 C CA . VAL A 1 92 ? 0.668 1.051 8.506 1.00 98.50 92 VAL A CA 1
ATOM 719 C C . VAL A 1 92 ? 2.012 0.373 8.224 1.00 98.50 92 VAL A C 1
ATOM 721 O O . VAL A 1 92 ? 2.800 0.861 7.413 1.00 98.50 92 VAL A O 1
ATOM 724 N N . ASN A 1 93 ? 2.293 -0.763 8.867 1.00 98.31 93 ASN A N 1
ATOM 725 C CA . ASN A 1 93 ? 3.518 -1.518 8.610 1.00 98.31 93 ASN A CA 1
ATOM 726 C C . ASN A 1 93 ? 3.553 -2.092 7.186 1.00 98.31 93 ASN A C 1
ATOM 728 O O . ASN A 1 93 ? 4.609 -2.068 6.555 1.00 98.31 93 ASN A O 1
ATOM 732 N N . GLN A 1 94 ? 2.419 -2.575 6.673 1.00 96.56 94 GLN A N 1
ATOM 733 C CA . GLN A 1 94 ? 2.303 -3.032 5.287 1.00 96.56 94 GLN A CA 1
ATOM 734 C C . GLN A 1 94 ? 2.534 -1.871 4.308 1.00 96.56 94 GLN A C 1
ATOM 736 O O . GLN A 1 94 ? 3.341 -2.008 3.392 1.00 96.56 94 GLN A O 1
ATOM 741 N N . SER A 1 95 ? 1.942 -0.700 4.544 1.00 96.94 95 SER A N 1
ATOM 742 C CA . SER A 1 95 ? 2.159 0.496 3.718 1.00 96.94 95 SER A CA 1
ATOM 743 C C . SER A 1 95 ? 3.609 0.972 3.732 1.00 96.94 95 SER A C 1
ATOM 745 O O . SER A 1 95 ? 4.154 1.331 2.691 1.00 96.94 95 SER A O 1
ATOM 747 N N . ASN A 1 96 ? 4.294 0.903 4.875 1.00 97.69 96 ASN A N 1
ATOM 748 C CA . ASN A 1 96 ? 5.729 1.199 4.952 1.00 97.69 96 ASN A CA 1
ATOM 749 C C . ASN A 1 96 ? 6.579 0.185 4.163 1.00 97.69 96 ASN A C 1
ATOM 751 O O . ASN A 1 96 ? 7.590 0.556 3.554 1.00 97.69 96 ASN A O 1
ATOM 755 N N . ALA A 1 97 ? 6.169 -1.087 4.139 1.00 96.69 97 ALA A N 1
ATOM 756 C CA . ALA A 1 97 ? 6.802 -2.098 3.299 1.00 96.69 97 ALA A CA 1
ATOM 757 C C . ALA A 1 97 ? 6.580 -1.798 1.804 1.00 96.69 97 ALA A C 1
ATOM 759 O O . ALA A 1 97 ? 7.539 -1.871 1.036 1.00 96.69 97 ALA A O 1
ATOM 760 N N . LYS A 1 98 ? 5.373 -1.360 1.408 1.00 94.88 98 LYS A N 1
ATOM 761 C CA . LYS A 1 98 ? 5.084 -0.893 0.039 1.00 94.88 98 LYS A CA 1
ATOM 762 C C . LYS A 1 98 ? 5.951 0.307 -0.348 1.00 94.88 98 LYS A C 1
ATOM 764 O O . LYS A 1 98 ? 6.601 0.261 -1.383 1.00 94.88 98 LYS A O 1
ATOM 769 N N . VAL A 1 99 ? 6.088 1.316 0.523 1.00 97.62 99 VAL A N 1
ATOM 770 C CA . VAL A 1 99 ? 7.010 2.449 0.290 1.00 97.62 99 VAL A CA 1
ATOM 771 C C . VAL A 1 99 ? 8.433 1.954 0.031 1.00 97.62 99 VAL A C 1
ATOM 773 O O . VAL A 1 99 ? 9.101 2.440 -0.877 1.00 97.62 99 VAL A O 1
ATOM 776 N N . SER A 1 100 ? 8.912 0.996 0.826 1.00 97.50 100 SER A N 1
ATOM 777 C CA . SER A 1 100 ? 10.259 0.440 0.657 1.00 97.50 100 SER A CA 1
ATOM 778 C C . SER A 1 100 ? 10.417 -0.287 -0.681 1.00 97.50 100 SER A C 1
ATOM 780 O O . SER A 1 100 ? 11.455 -0.140 -1.325 1.00 97.50 100 SER A O 1
ATOM 782 N N . LYS A 1 101 ? 9.386 -1.018 -1.125 1.00 94.56 101 LYS A N 1
ATOM 783 C CA . LYS A 1 101 ? 9.349 -1.667 -2.442 1.00 94.56 101 LYS A CA 1
ATOM 784 C C . LYS A 1 101 ? 9.422 -0.633 -3.573 1.00 94.56 101 LYS A C 1
ATOM 786 O O . LYS A 1 101 ? 10.356 -0.707 -4.364 1.00 94.56 101 LYS A O 1
ATOM 791 N N . SER A 1 102 ? 8.573 0.395 -3.554 1.00 94.00 102 SER A N 1
ATOM 792 C CA . SER A 1 102 ? 8.567 1.452 -4.581 1.00 94.00 102 SER A CA 1
ATOM 793 C C . SER A 1 102 ? 9.848 2.291 -4.597 1.00 94.00 102 SER A C 1
ATOM 795 O O . SER A 1 102 ? 10.256 2.819 -5.628 1.00 94.00 102 SER A O 1
ATOM 797 N N . VAL A 1 103 ? 10.549 2.413 -3.462 1.00 97.06 103 VAL A N 1
ATOM 798 C CA . VAL A 1 103 ? 11.895 3.010 -3.443 1.00 97.06 103 VAL A CA 1
ATOM 799 C C . VAL A 1 103 ? 12.895 2.157 -4.225 1.00 97.06 103 VAL A C 1
ATOM 801 O O . VAL A 1 103 ? 13.765 2.725 -4.888 1.00 97.06 103 VAL A O 1
ATOM 804 N N . ASN A 1 104 ? 12.807 0.831 -4.123 1.00 96.00 104 ASN A N 1
ATOM 805 C CA . ASN A 1 104 ? 13.694 -0.080 -4.841 1.00 96.00 104 ASN A CA 1
ATOM 806 C C . ASN A 1 104 ? 13.373 -0.102 -6.339 1.00 96.00 104 ASN A C 1
ATOM 808 O O . ASN A 1 104 ? 14.307 0.002 -7.129 1.00 96.00 104 ASN A O 1
ATOM 812 N N . GLU A 1 105 ? 12.090 -0.140 -6.711 1.00 91.75 105 GLU A N 1
ATOM 813 C CA . GLU A 1 105 ? 11.619 -0.028 -8.106 1.00 91.75 105 GLU A CA 1
ATOM 814 C C . GLU A 1 105 ? 12.165 1.258 -8.745 1.00 91.75 105 GLU A C 1
ATOM 816 O O . GLU A 1 105 ? 12.948 1.208 -9.690 1.00 91.75 105 GLU A O 1
ATOM 821 N N . LEU A 1 106 ? 11.980 2.408 -8.086 1.00 96.38 106 LEU A N 1
ATOM 822 C CA . LEU A 1 106 ? 12.542 3.675 -8.561 1.00 96.38 106 LEU A CA 1
ATOM 823 C C . LEU A 1 106 ? 14.079 3.660 -8.707 1.00 96.38 106 LEU A C 1
ATOM 825 O O . LEU A 1 106 ? 14.650 4.380 -9.534 1.00 96.38 106 LEU A O 1
ATOM 829 N N . GLN A 1 107 ? 14.797 2.936 -7.846 1.00 96.19 107 GLN A N 1
ATOM 830 C CA . GLN A 1 107 ? 16.255 2.813 -7.959 1.00 96.19 107 GLN A CA 1
ATOM 831 C C . GLN A 1 107 ? 16.665 1.939 -9.142 1.00 96.19 107 GLN A C 1
ATOM 833 O O . GLN A 1 107 ? 17.673 2.253 -9.785 1.00 96.19 107 GLN A O 1
ATOM 838 N N . GLN A 1 108 ? 15.898 0.887 -9.419 1.00 94.25 108 GLN A N 1
ATOM 839 C CA . GLN A 1 108 ? 16.098 0.004 -10.555 1.00 94.25 108 GLN A CA 1
ATOM 840 C C . GLN A 1 108 ? 15.909 0.767 -11.870 1.00 94.25 108 GLN A C 1
ATOM 842 O O . GLN A 1 108 ? 16.862 0.840 -12.645 1.00 94.25 108 GLN A O 1
ATOM 847 N N . SER A 1 109 ? 14.807 1.493 -12.039 1.00 93.12 109 SER A N 1
ATOM 848 C CA . SER A 1 109 ? 14.530 2.262 -13.265 1.00 93.12 109 SER A CA 1
ATOM 849 C C . SER A 1 109 ? 15.564 3.370 -13.494 1.00 93.12 109 SER A C 1
ATOM 851 O O . SER A 1 109 ? 16.014 3.647 -14.606 1.00 93.12 109 SER A O 1
ATOM 853 N N . LYS A 1 110 ? 16.100 3.964 -12.415 1.00 95.88 110 LYS A N 1
ATOM 854 C CA . LYS A 1 110 ? 17.267 4.868 -12.519 1.00 95.88 110 LYS A CA 1
ATOM 855 C C . LYS A 1 110 ? 18.524 4.165 -13.022 1.00 95.88 110 LYS A C 1
ATOM 857 O O . LYS A 1 110 ? 19.366 4.810 -13.658 1.00 95.88 110 LYS A O 1
ATOM 862 N N . ALA A 1 111 ? 18.740 2.915 -12.629 1.00 95.69 111 ALA A N 1
ATOM 863 C CA . ALA A 1 111 ? 19.897 2.136 -13.042 1.00 95.69 111 ALA A CA 1
ATOM 864 C C . ALA A 1 111 ? 19.784 1.699 -14.510 1.00 95.69 111 ALA A C 1
ATOM 866 O O . ALA A 1 111 ? 20.799 1.773 -15.208 1.00 95.69 111 ALA A O 1
ATOM 867 N N . GLU A 1 112 ? 18.583 1.347 -14.966 1.00 91.44 112 GLU A N 1
ATOM 868 C CA . GLU A 1 112 ? 18.246 0.972 -16.349 1.00 91.44 112 GLU A CA 1
ATOM 869 C C . GLU A 1 112 ? 18.487 2.148 -17.303 1.00 91.44 112 GLU A C 1
ATOM 871 O O . GLU A 1 112 ? 19.435 2.091 -18.090 1.00 91.44 112 GLU A O 1
ATOM 876 N N . VAL A 1 113 ? 17.893 3.324 -17.039 1.00 95.06 113 VAL A N 1
ATOM 877 C CA . VAL A 1 113 ? 18.180 4.561 -17.800 1.00 95.06 113 VAL A CA 1
ATOM 878 C C . VAL A 1 113 ? 19.685 4.865 -17.876 1.00 95.06 113 VAL A C 1
ATOM 880 O O . VAL A 1 113 ? 20.209 5.365 -18.881 1.00 95.06 113 VAL A O 1
ATOM 883 N N . ARG A 1 114 ? 20.437 4.629 -16.792 1.00 95.19 114 ARG A N 1
ATOM 884 C CA . ARG A 1 114 ? 21.899 4.825 -16.791 1.00 95.19 114 ARG A CA 1
ATOM 885 C C . ARG A 1 114 ? 22.618 3.779 -17.636 1.00 95.19 114 ARG A C 1
ATOM 887 O O . ARG A 1 114 ? 23.652 4.117 -18.218 1.00 95.19 114 ARG A O 1
ATOM 894 N N . SER A 1 115 ? 22.140 2.541 -17.643 1.00 93.50 115 SER A N 1
ATOM 895 C CA . SER A 1 115 ? 22.676 1.470 -18.475 1.00 93.50 115 SER A CA 1
ATOM 896 C C . SER A 1 115 ? 22.488 1.792 -19.944 1.00 93.50 115 SER A C 1
ATOM 898 O O . SER A 1 115 ? 23.490 1.887 -20.653 1.00 93.50 115 SER A O 1
ATOM 900 N N . ASP A 1 116 ? 21.280 2.158 -20.345 1.00 90.31 116 ASP A N 1
ATOM 901 C CA . ASP A 1 116 ? 20.941 2.517 -21.719 1.00 90.31 116 ASP A CA 1
ATOM 902 C C . ASP A 1 116 ? 21.791 3.666 -22.238 1.00 90.31 116 ASP A C 1
ATOM 904 O O . ASP A 1 116 ? 22.369 3.626 -23.324 1.00 90.31 116 ASP A O 1
ATOM 908 N N . ASN A 1 117 ? 21.991 4.692 -21.410 1.00 92.69 117 ASN A N 1
ATOM 909 C CA . ASN A 1 117 ? 22.888 5.788 -21.759 1.00 92.69 117 ASN A CA 1
ATOM 910 C C . ASN A 1 117 ? 24.333 5.321 -22.020 1.00 92.69 117 ASN A C 1
ATOM 912 O O . ASN A 1 117 ? 25.028 5.914 -22.852 1.00 92.69 117 ASN A O 1
ATOM 916 N N . ARG A 1 118 ? 24.823 4.295 -21.313 1.00 93.81 118 ARG A N 1
ATOM 917 C CA . ARG A 1 118 ? 26.150 3.708 -21.568 1.00 93.81 118 ARG A CA 1
ATOM 918 C C . ARG A 1 118 ? 26.149 2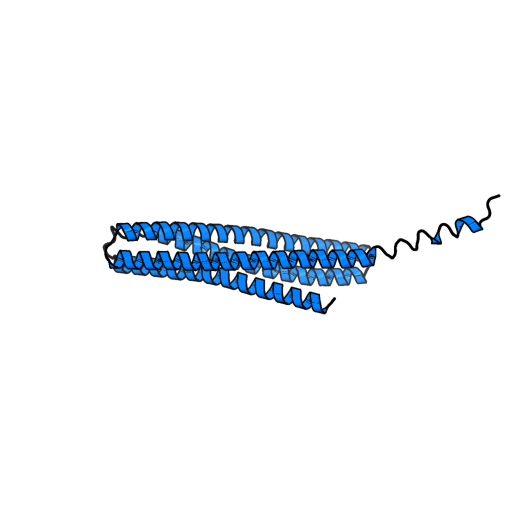.853 -22.831 1.00 93.81 118 ARG A C 1
ATOM 920 O O . ARG A 1 118 ? 27.147 2.887 -23.554 1.00 93.81 118 ARG A O 1
ATOM 927 N N . GLU A 1 119 ? 25.075 2.121 -23.093 1.00 90.50 119 GLU A N 1
ATOM 928 C CA . GLU A 1 119 ? 24.920 1.264 -24.272 1.00 90.50 119 GLU A CA 1
ATOM 929 C C . GLU A 1 119 ? 24.844 2.094 -25.551 1.00 90.50 119 GLU A C 1
ATOM 931 O O . GLU A 1 119 ? 25.714 1.936 -26.409 1.00 90.50 119 GLU A O 1
ATOM 936 N N . ILE A 1 120 ? 24.005 3.134 -25.575 1.00 90.75 120 ILE A N 1
ATOM 937 C CA . ILE A 1 120 ? 23.952 4.122 -26.662 1.00 90.75 120 ILE A CA 1
ATOM 938 C C . ILE A 1 120 ? 25.350 4.694 -26.941 1.00 90.75 120 ILE A C 1
ATOM 940 O O . ILE A 1 120 ? 25.796 4.745 -28.089 1.00 90.75 120 ILE A O 1
ATOM 944 N N . ARG A 1 121 ? 26.082 5.131 -25.903 1.00 92.94 121 ARG A N 1
ATOM 945 C CA . ARG A 1 121 ? 27.440 5.691 -26.068 1.00 92.94 121 ARG A CA 1
ATOM 946 C C . ARG A 1 121 ? 28.415 4.670 -26.656 1.00 92.94 121 ARG A C 1
ATOM 948 O O . ARG A 1 121 ? 29.240 5.025 -27.501 1.00 92.94 121 ARG A O 1
ATOM 955 N N . ARG A 1 122 ? 28.339 3.417 -26.206 1.00 93.62 122 ARG A N 1
ATOM 956 C CA . ARG A 1 122 ? 29.174 2.309 -26.683 1.00 93.62 122 ARG A CA 1
ATOM 957 C C . ARG A 1 122 ? 28.856 1.955 -28.136 1.00 93.62 122 ARG A C 1
ATOM 959 O O . ARG A 1 122 ? 29.779 1.702 -28.906 1.00 93.62 122 ARG A O 1
ATOM 966 N N . ASP A 1 123 ? 27.593 1.940 -28.524 1.00 90.62 123 ASP A N 1
ATOM 967 C CA . ASP A 1 123 ? 27.195 1.517 -29.864 1.00 90.62 123 ASP A CA 1
ATOM 968 C C . ASP A 1 123 ? 27.396 2.625 -30.900 1.00 90.62 123 ASP A C 1
ATOM 970 O O . ASP A 1 123 ? 27.824 2.346 -32.026 1.00 90.62 123 ASP A O 1
ATOM 974 N N . VAL A 1 124 ? 27.281 3.892 -30.487 1.00 90.88 124 VAL A N 1
ATOM 975 C CA . VAL A 1 124 ? 27.775 5.037 -31.267 1.00 90.88 124 VAL A CA 1
ATOM 976 C C . VAL A 1 124 ? 29.287 4.936 -31.492 1.00 90.88 124 VAL A C 1
ATOM 978 O O . VAL A 1 124 ? 29.735 5.046 -32.635 1.00 90.88 124 VAL A O 1
ATOM 981 N N . SER A 1 125 ? 30.090 4.677 -30.450 1.00 93.75 125 SER A N 1
ATOM 982 C CA . SER A 1 125 ? 31.554 4.594 -30.601 1.00 93.75 125 SER A CA 1
ATOM 983 C C . SER A 1 125 ? 32.000 3.404 -31.458 1.00 93.75 125 SER A C 1
ATOM 985 O O . SER A 1 125 ? 32.958 3.513 -32.222 1.00 93.75 125 SER A O 1
ATOM 987 N N . LYS A 1 126 ? 31.253 2.294 -31.415 1.00 94.12 126 LYS A N 1
ATOM 988 C CA . LYS A 1 126 ? 31.455 1.115 -32.272 1.00 94.12 126 LYS A CA 1
ATOM 989 C C . LYS A 1 126 ? 30.880 1.263 -33.686 1.00 94.12 126 LYS A C 1
ATOM 991 O O . LYS A 1 126 ? 30.927 0.292 -34.440 1.00 94.12 126 LYS A O 1
ATOM 996 N N . ARG A 1 127 ? 30.348 2.437 -34.055 1.00 92.00 127 ARG A N 1
ATOM 997 C CA . ARG A 1 127 ? 29.720 2.714 -35.362 1.00 92.00 127 ARG A CA 1
ATOM 998 C C . ARG A 1 127 ? 28.606 1.716 -35.706 1.00 92.00 127 ARG A C 1
ATOM 1000 O O . ARG A 1 127 ? 28.516 1.236 -36.833 1.00 92.00 127 ARG A O 1
ATOM 1007 N N . LYS A 1 128 ? 27.748 1.408 -34.729 1.00 89.12 128 LYS A N 1
ATOM 1008 C CA . LYS A 1 128 ? 26.567 0.543 -34.881 1.00 89.12 128 LYS A CA 1
ATOM 1009 C C . LYS A 1 128 ? 25.279 1.381 -34.845 1.00 89.12 128 LYS A C 1
ATOM 1011 O O . LYS A 1 128 ? 24.566 1.356 -33.844 1.00 89.12 128 LYS A O 1
ATOM 1016 N N . PRO A 1 129 ? 24.954 2.127 -35.918 1.00 83.56 129 PRO A N 1
ATOM 1017 C CA . PRO A 1 129 ? 23.870 3.112 -35.903 1.00 83.56 129 PRO A CA 1
ATOM 1018 C C . PRO A 1 129 ? 22.485 2.497 -35.678 1.00 83.56 129 PRO A C 1
ATOM 1020 O O . PRO A 1 129 ? 21.665 3.103 -35.003 1.00 83.56 129 PRO A O 1
ATOM 1023 N N . TYR A 1 130 ? 22.235 1.291 -36.199 1.00 87.62 130 TYR A N 1
ATOM 1024 C CA . TYR A 1 130 ? 20.957 0.601 -36.012 1.00 87.62 130 TYR A CA 1
ATOM 1025 C C . TYR A 1 130 ? 20.718 0.205 -34.547 1.00 87.62 130 TYR A C 1
ATOM 1027 O O . TYR A 1 130 ? 19.634 0.424 -34.023 1.00 87.62 130 TYR A O 1
ATOM 1035 N N . ARG A 1 131 ? 21.748 -0.305 -33.858 1.00 83.44 131 ARG A N 1
ATOM 1036 C CA . ARG A 1 131 ? 21.640 -0.655 -32.434 1.00 83.44 131 ARG A CA 1
ATOM 1037 C C . ARG A 1 131 ? 21.478 0.584 -31.567 1.00 83.44 131 ARG A C 1
ATOM 1039 O O . ARG A 1 131 ? 20.508 0.682 -30.844 1.00 83.44 131 ARG A O 1
ATOM 1046 N N . ALA A 1 132 ? 22.300 1.607 -31.800 1.00 83.19 132 ALA A N 1
ATOM 1047 C CA . ALA A 1 132 ? 22.160 2.883 -31.104 1.00 83.19 132 ALA A CA 1
ATOM 1048 C C . ALA A 1 132 ? 20.789 3.562 -31.313 1.00 83.19 132 ALA A C 1
ATOM 1050 O O . ALA A 1 132 ? 20.409 4.405 -30.506 1.00 83.19 132 ALA A O 1
ATOM 1051 N N . ALA A 1 133 ? 20.066 3.263 -32.400 1.00 87.62 133 ALA A N 1
ATOM 1052 C CA . ALA A 1 133 ? 18.695 3.730 -32.599 1.00 87.62 133 ALA A CA 1
ATOM 1053 C C . ALA A 1 133 ? 17.681 2.927 -31.767 1.00 87.62 133 ALA A C 1
ATOM 1055 O O . ALA A 1 133 ? 16.782 3.536 -31.191 1.00 87.62 133 ALA A O 1
ATOM 1056 N N . ASN A 1 134 ? 17.853 1.606 -31.663 1.00 86.88 134 ASN A N 1
ATOM 1057 C CA . ASN A 1 134 ? 17.038 0.754 -30.793 1.00 86.88 134 ASN A CA 1
ATOM 1058 C C . ASN A 1 134 ? 17.267 1.091 -29.312 1.00 86.88 134 ASN A C 1
ATOM 1060 O O . ASN A 1 134 ? 16.300 1.417 -28.633 1.00 86.88 134 ASN A O 1
ATOM 1064 N N . ASP A 1 135 ? 18.524 1.188 -28.864 1.00 86.81 135 ASP A N 1
ATOM 1065 C CA . ASP A 1 135 ? 18.875 1.554 -27.481 1.00 86.81 135 ASP A CA 1
ATOM 1066 C C . ASP A 1 135 ? 18.306 2.940 -27.094 1.00 86.81 135 ASP A C 1
ATOM 1068 O O . ASP A 1 135 ? 18.009 3.230 -25.940 1.00 86.81 135 ASP A O 1
ATOM 1072 N N . ARG A 1 136 ? 18.151 3.857 -28.066 1.00 88.88 136 ARG A N 1
ATOM 1073 C CA . ARG A 1 136 ? 17.504 5.163 -27.831 1.00 88.88 136 ARG A CA 1
ATOM 1074 C C . ARG A 1 136 ? 16.006 5.045 -27.600 1.00 88.88 136 ARG A C 1
ATOM 1076 O O . ARG A 1 136 ? 15.466 5.906 -26.911 1.00 88.88 136 ARG A O 1
ATOM 1083 N N . LYS A 1 137 ? 15.354 4.079 -28.244 1.00 89.06 137 LYS A N 1
ATOM 1084 C CA . LYS A 1 137 ? 13.929 3.818 -28.069 1.00 89.06 137 LYS A CA 1
ATOM 1085 C C . LYS A 1 137 ? 13.690 3.172 -26.707 1.00 89.06 137 LYS A C 1
ATOM 1087 O O . LYS A 1 137 ? 12.877 3.702 -25.968 1.00 89.06 137 LYS A O 1
ATOM 1092 N N . GLU A 1 138 ? 14.467 2.148 -26.359 1.00 86.81 138 GLU A N 1
ATOM 1093 C CA . GLU A 1 138 ? 14.443 1.506 -25.032 1.00 86.81 138 GLU A CA 1
ATOM 1094 C C . GLU A 1 138 ? 14.625 2.554 -23.927 1.00 86.81 138 GLU A C 1
ATOM 1096 O O . GLU A 1 138 ? 13.743 2.740 -23.099 1.00 86.81 138 GLU A O 1
ATOM 1101 N N . ARG A 1 139 ? 15.623 3.436 -24.066 1.00 93.44 139 ARG A N 1
ATOM 1102 C CA . ARG A 1 139 ? 15.804 4.555 -23.132 1.00 93.44 139 ARG A CA 1
ATOM 1103 C C . ARG A 1 139 ? 14.575 5.462 -22.993 1.00 93.44 139 ARG A C 1
ATOM 1105 O O . ARG A 1 139 ? 14.376 6.072 -21.944 1.00 93.44 139 ARG A O 1
ATOM 1112 N N . GLN A 1 140 ? 13.827 5.700 -24.071 1.00 92.88 140 GLN A N 1
ATOM 1113 C CA . GLN A 1 140 ? 12.620 6.533 -23.997 1.00 92.88 140 GLN A CA 1
ATOM 1114 C C . GLN A 1 140 ? 11.502 5.839 -23.222 1.00 92.88 140 GLN A C 1
ATOM 1116 O O . GLN A 1 140 ? 10.690 6.539 -22.617 1.00 92.88 140 GLN A O 1
ATOM 1121 N N . ASP A 1 141 ? 11.461 4.512 -23.259 1.00 89.69 141 ASP A N 1
ATOM 1122 C CA . ASP A 1 141 ? 10.538 3.687 -22.487 1.00 89.69 141 ASP A CA 1
ATOM 1123 C C . ASP A 1 141 ? 10.968 3.731 -21.008 1.00 89.69 141 ASP A C 1
ATOM 1125 O O . ASP A 1 141 ? 10.234 4.292 -20.198 1.00 89.69 141 ASP A O 1
ATOM 1129 N N . ASP A 1 142 ? 12.232 3.426 -20.693 1.00 91.62 142 ASP A N 1
ATOM 1130 C CA . ASP A 1 142 ? 12.782 3.487 -19.326 1.00 91.62 142 ASP A CA 1
ATOM 1131 C C . ASP A 1 142 ? 12.650 4.868 -18.651 1.00 91.62 142 ASP A C 1
ATOM 1133 O O . ASP A 1 142 ? 12.516 5.001 -17.433 1.00 91.62 142 ASP A O 1
ATOM 1137 N N . VAL A 1 143 ? 12.742 5.957 -19.427 1.00 94.56 143 VAL A N 1
ATOM 1138 C CA . VAL A 1 143 ? 12.555 7.321 -18.901 1.00 94.56 143 VAL A CA 1
ATOM 1139 C C . VAL A 1 143 ? 11.101 7.577 -18.507 1.00 94.56 143 VAL A C 1
ATOM 1141 O O . VAL A 1 143 ? 10.868 8.367 -17.585 1.00 94.56 143 VAL A O 1
ATOM 1144 N N . ARG A 1 144 ? 10.143 6.962 -19.207 1.00 93.31 144 ARG A N 1
ATOM 1145 C CA . ARG A 1 144 ? 8.722 7.039 -18.859 1.00 93.31 144 ARG A CA 1
ATOM 1146 C C . ARG A 1 144 ? 8.443 6.212 -17.612 1.00 93.31 144 ARG A C 1
ATOM 1148 O O . ARG A 1 144 ? 7.931 6.789 -16.659 1.00 93.31 144 ARG A O 1
ATOM 1155 N N . ASP A 1 145 ? 8.935 4.981 -17.555 1.00 90.00 145 ASP A N 1
ATOM 1156 C CA . ASP A 1 145 ? 8.777 4.101 -16.390 1.00 90.00 145 ASP A CA 1
ATOM 1157 C C . ASP A 1 145 ? 9.373 4.746 -15.129 1.00 90.00 145 ASP A C 1
ATOM 1159 O O . ASP A 1 145 ? 8.732 4.848 -14.087 1.00 90.00 145 ASP A O 1
ATOM 1163 N N . LEU A 1 146 ? 10.554 5.364 -15.253 1.00 93.75 146 LEU A N 1
ATOM 1164 C CA . LEU A 1 146 ? 11.161 6.146 -14.174 1.00 93.75 146 LEU A CA 1
ATOM 1165 C C . LEU A 1 146 ? 10.279 7.315 -13.686 1.00 93.75 146 LEU A C 1
ATOM 1167 O O . LEU A 1 146 ? 10.356 7.717 -12.516 1.00 93.75 146 LEU A O 1
ATOM 1171 N N . ALA A 1 147 ? 9.532 7.952 -14.587 1.00 95.56 147 ALA A N 1
ATOM 1172 C CA . ALA A 1 147 ? 8.630 9.037 -14.226 1.00 95.56 147 ALA A CA 1
ATOM 1173 C C . ALA A 1 147 ? 7.390 8.503 -13.498 1.00 95.56 147 ALA A C 1
ATOM 1175 O O . ALA A 1 147 ? 6.980 9.117 -12.507 1.00 95.56 147 ALA A O 1
ATOM 1176 N N . ASP A 1 148 ? 6.860 7.368 -13.943 1.00 92.31 148 ASP A N 1
ATOM 1177 C CA . ASP A 1 148 ? 5.700 6.703 -13.353 1.00 92.31 148 ASP A CA 1
ATOM 1178 C C . ASP A 1 148 ? 6.036 6.150 -11.958 1.00 92.31 148 ASP A C 1
ATOM 1180 O O . ASP A 1 148 ? 5.431 6.597 -10.982 1.00 92.31 148 ASP A O 1
ATOM 1184 N N . ASP A 1 149 ? 7.145 5.418 -11.796 1.00 93.31 149 ASP A N 1
ATOM 1185 C CA . ASP A 1 149 ? 7.640 4.942 -10.489 1.00 93.31 149 ASP A CA 1
ATOM 1186 C C . ASP A 1 149 ? 7.825 6.070 -9.469 1.00 93.31 149 ASP A C 1
ATOM 1188 O O . ASP A 1 149 ? 7.674 5.919 -8.250 1.00 93.31 149 ASP A O 1
ATOM 1192 N N . ARG A 1 150 ? 8.222 7.251 -9.955 1.00 97.19 150 ARG A N 1
ATOM 1193 C CA . ARG A 1 150 ? 8.380 8.425 -9.101 1.00 97.19 150 ARG A CA 1
ATOM 1194 C C . ARG A 1 150 ? 7.025 8.930 -8.615 1.00 97.19 150 ARG A C 1
ATOM 1196 O O . ARG A 1 150 ? 6.946 9.384 -7.467 1.00 97.19 150 ARG A O 1
ATOM 1203 N N . ASN A 1 151 ? 6.014 8.933 -9.475 1.00 95.81 151 ASN A N 1
ATOM 1204 C CA . ASN A 1 151 ? 4.661 9.344 -9.119 1.00 95.81 151 ASN A CA 1
ATOM 1205 C C . ASN A 1 151 ? 4.053 8.350 -8.126 1.00 95.81 151 ASN A C 1
ATOM 1207 O O . ASN A 1 151 ? 3.594 8.783 -7.063 1.00 95.81 151 ASN A O 1
ATOM 1211 N N . ASP A 1 152 ? 4.200 7.055 -8.390 1.00 92.81 152 ASP A N 1
ATOM 1212 C CA . ASP A 1 152 ? 3.702 5.975 -7.537 1.00 92.81 152 ASP A CA 1
ATOM 1213 C C . ASP A 1 152 ? 4.347 6.025 -6.155 1.00 92.81 152 ASP A C 1
ATOM 1215 O O . ASP A 1 152 ? 3.663 6.054 -5.127 1.00 92.81 152 ASP A O 1
ATOM 1219 N N . LEU A 1 153 ? 5.673 6.198 -6.091 1.00 96.62 153 LEU A N 1
ATOM 1220 C CA . LEU A 1 153 ? 6.366 6.367 -4.817 1.00 96.62 153 LEU A CA 1
ATOM 1221 C C . LEU A 1 153 ? 5.831 7.565 -4.015 1.00 96.62 153 LEU A C 1
ATOM 1223 O O . LEU A 1 153 ? 5.728 7.494 -2.785 1.00 96.62 153 LEU A O 1
ATOM 1227 N N . ASN A 1 154 ? 5.527 8.688 -4.670 1.00 97.25 154 ASN A N 1
ATOM 1228 C CA . ASN A 1 154 ? 4.988 9.861 -3.979 1.00 97.25 154 ASN A CA 1
ATOM 1229 C C . ASN A 1 154 ? 3.578 9.597 -3.446 1.00 97.25 154 ASN A C 1
ATOM 1231 O O . ASN A 1 154 ? 3.260 10.004 -2.322 1.00 97.25 154 ASN A O 1
ATOM 1235 N N . GLU A 1 155 ? 2.746 8.914 -4.225 1.00 95.88 155 GLU A N 1
ATOM 1236 C CA . GLU A 1 155 ? 1.400 8.529 -3.828 1.00 95.88 155 GLU A CA 1
ATOM 1237 C C . GLU A 1 155 ? 1.415 7.580 -2.624 1.00 95.88 155 GLU A C 1
ATOM 1239 O O . GLU A 1 155 ? 0.810 7.899 -1.589 1.00 95.88 155 GLU A O 1
ATOM 1244 N N . VAL A 1 156 ? 2.171 6.483 -2.711 1.00 95.62 156 VAL A N 1
ATOM 1245 C CA . VAL A 1 156 ? 2.286 5.483 -1.641 1.00 95.62 156 VAL A CA 1
ATOM 1246 C C . VAL A 1 156 ? 2.855 6.122 -0.368 1.00 95.62 156 VAL A C 1
ATOM 1248 O O . VAL A 1 156 ? 2.333 5.901 0.727 1.00 95.62 156 VAL A O 1
ATOM 1251 N N . ARG A 1 157 ? 3.853 7.016 -0.478 1.00 97.75 157 ARG A N 1
ATOM 1252 C CA . ARG A 1 157 ? 4.385 7.776 0.674 1.00 97.75 157 ARG A CA 1
ATOM 1253 C C . ARG A 1 157 ? 3.347 8.670 1.330 1.00 97.75 157 ARG A C 1
ATOM 1255 O O . ARG A 1 157 ? 3.241 8.682 2.556 1.00 97.75 157 ARG A O 1
ATOM 1262 N N . ARG A 1 158 ? 2.601 9.440 0.535 1.00 97.69 158 ARG A N 1
ATOM 1263 C CA . ARG A 1 158 ? 1.558 10.340 1.045 1.00 97.69 158 ARG A CA 1
ATOM 1264 C C . ARG A 1 158 ? 0.499 9.547 1.804 1.00 97.69 158 ARG A C 1
ATOM 1266 O O . ARG A 1 158 ? 0.072 9.968 2.879 1.00 97.69 158 ARG A O 1
ATOM 1273 N N . ARG A 1 159 ? 0.097 8.394 1.271 1.00 96.94 159 ARG A N 1
ATOM 1274 C CA . ARG A 1 159 ? -0.898 7.529 1.904 1.00 96.94 159 ARG A CA 1
ATOM 1275 C C . ARG A 1 159 ? -0.381 6.895 3.191 1.00 96.94 159 ARG A C 1
ATOM 1277 O O . ARG A 1 159 ? -1.061 7.003 4.209 1.00 96.94 159 ARG A O 1
ATOM 1284 N N . ALA A 1 160 ? 0.828 6.335 3.179 1.00 98.06 160 ALA A N 1
ATOM 1285 C CA . ALA A 1 160 ? 1.461 5.772 4.371 1.00 98.06 160 ALA A CA 1
ATOM 1286 C C . ALA A 1 160 ? 1.612 6.827 5.483 1.00 98.06 160 ALA A C 1
ATOM 1288 O O . ALA A 1 160 ? 1.251 6.584 6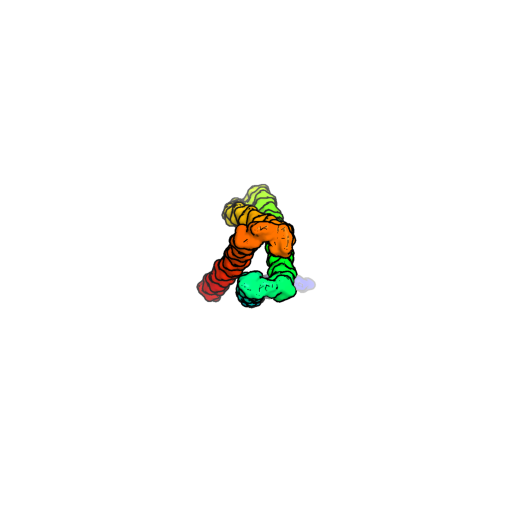.636 1.00 98.06 160 ALA A O 1
ATOM 1289 N N . ALA A 1 161 ? 2.053 8.041 5.131 1.00 98.31 161 ALA A N 1
ATOM 1290 C CA . ALA A 1 161 ? 2.142 9.158 6.068 1.00 98.31 161 ALA A CA 1
ATOM 1291 C C . ALA A 1 161 ? 0.769 9.519 6.656 1.00 98.31 161 ALA A C 1
ATOM 1293 O O . ALA A 1 161 ? 0.647 9.720 7.867 1.00 98.31 161 ALA A O 1
ATOM 1294 N N . ARG A 1 162 ? -0.282 9.541 5.825 1.00 98.06 162 ARG A N 1
ATOM 1295 C CA . ARG A 1 162 ? -1.638 9.829 6.296 1.00 98.06 162 ARG A CA 1
ATOM 1296 C C . ARG A 1 162 ? -2.174 8.739 7.226 1.00 98.06 162 ARG A C 1
ATOM 1298 O O . ARG A 1 162 ? -2.748 9.059 8.264 1.00 98.06 162 ARG A O 1
ATOM 1305 N N . GLN A 1 163 ? -1.953 7.465 6.909 1.00 98.44 163 GLN A N 1
ATOM 1306 C CA . GLN A 1 163 ? -2.322 6.348 7.783 1.00 98.44 163 GLN A CA 1
ATOM 1307 C C . GLN A 1 163 ? -1.606 6.426 9.141 1.00 98.44 163 GLN A C 1
ATOM 1309 O O . GLN A 1 163 ? -2.242 6.245 10.183 1.00 98.44 163 GLN A O 1
ATOM 1314 N N . GLN A 1 164 ? -0.311 6.759 9.147 1.00 98.50 164 GLN A N 1
ATOM 1315 C CA . GLN A 1 164 ? 0.477 6.964 10.366 1.00 98.50 164 GLN A CA 1
ATOM 1316 C C . GLN A 1 164 ? -0.088 8.106 11.226 1.00 98.50 164 GLN A C 1
ATOM 1318 O O . GLN A 1 164 ? -0.213 7.969 12.447 1.00 98.50 164 GLN A O 1
ATOM 1323 N N . GLU A 1 165 ? -0.449 9.227 10.600 1.00 98.19 165 GLU A N 1
ATOM 1324 C CA . GLU A 1 165 ? -1.056 10.373 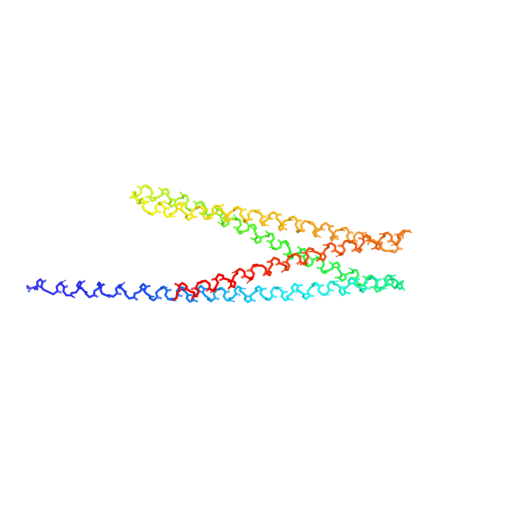11.278 1.00 98.19 165 GLU A CA 1
ATOM 1325 C C . GLU A 1 165 ? -2.402 9.993 11.907 1.00 98.19 165 GLU A C 1
ATOM 1327 O O . GLU A 1 165 ? -2.609 10.202 13.106 1.00 98.19 165 GLU A O 1
ATOM 1332 N N . ILE A 1 166 ? -3.288 9.356 11.133 1.00 98.25 166 ILE A N 1
ATOM 1333 C CA . ILE A 1 166 ? -4.595 8.897 11.611 1.00 98.25 166 ILE A CA 1
ATOM 1334 C C . ILE A 1 166 ? -4.429 7.936 12.794 1.00 98.25 166 ILE A C 1
ATOM 1336 O O . ILE A 1 166 ? -5.126 8.084 13.800 1.00 98.25 166 ILE A O 1
ATOM 1340 N N . LEU A 1 167 ? -3.493 6.984 12.718 1.00 98.06 167 LEU A N 1
ATOM 1341 C CA . LEU A 1 167 ? -3.179 6.064 13.814 1.00 98.06 167 LEU A CA 1
ATOM 1342 C C . LEU A 1 167 ? -2.733 6.809 15.079 1.00 98.06 167 LEU A C 1
ATOM 1344 O O . LEU A 1 167 ? -3.223 6.509 16.173 1.00 98.06 167 LEU A O 1
ATOM 1348 N N . SER A 1 168 ? -1.832 7.781 14.936 1.00 97.44 168 SER A N 1
ATOM 1349 C CA . SER A 1 168 ? -1.333 8.593 16.050 1.00 97.44 168 SER A CA 1
ATOM 1350 C C . SER A 1 168 ? -2.470 9.339 16.757 1.00 97.44 168 SER A C 1
ATOM 1352 O O . SER A 1 168 ? -2.665 9.189 17.968 1.00 97.44 168 SER A O 1
ATOM 1354 N N . VAL A 1 169 ? -3.303 10.054 15.992 1.00 95.75 169 VAL A N 1
ATOM 1355 C CA . VAL A 1 169 ? -4.456 10.786 16.536 1.00 95.75 169 VAL A CA 1
ATOM 1356 C C . VAL A 1 169 ? -5.468 9.816 17.152 1.00 95.75 169 VAL A C 1
ATOM 1358 O O . VAL A 1 169 ? -5.949 10.034 18.265 1.00 95.75 169 VAL A O 1
ATOM 1361 N N . PHE A 1 170 ? -5.765 8.699 16.483 1.00 95.12 170 PHE A N 1
ATOM 1362 C CA . PHE A 1 170 ? -6.748 7.724 16.953 1.00 95.12 170 PHE A CA 1
ATOM 1363 C C . PHE A 1 170 ? -6.373 7.105 18.308 1.00 95.12 170 PHE A C 1
ATOM 1365 O O . PHE A 1 170 ? -7.267 6.920 19.148 1.00 95.12 170 PHE A O 1
ATOM 1372 N N . LYS A 1 171 ? -5.079 6.824 18.538 1.00 93.94 171 LYS A N 1
ATOM 1373 C CA . LYS A 1 171 ? -4.526 6.359 19.826 1.00 93.94 171 LYS A CA 1
ATOM 1374 C C . LYS A 1 171 ? -4.676 7.402 20.935 1.00 93.94 171 LYS A C 1
ATOM 1376 O O . LYS A 1 171 ? -4.993 7.041 22.066 1.00 93.94 171 LYS A O 1
ATOM 1381 N N . GLY A 1 172 ? -4.465 8.680 20.615 1.00 88.94 172 GLY A N 1
ATOM 1382 C CA . GLY A 1 172 ? -4.500 9.775 21.589 1.00 88.94 172 GLY A CA 1
ATOM 1383 C C . GLY A 1 172 ? -5.893 10.081 22.148 1.00 88.94 172 GLY A C 1
ATOM 1384 O O . GLY A 1 172 ? -6.020 10.567 23.271 1.00 88.94 172 GLY A O 1
ATOM 1385 N N . ILE A 1 173 ? -6.958 9.771 21.403 1.00 86.31 173 ILE A N 1
ATOM 1386 C CA . ILE A 1 173 ? -8.326 10.083 21.830 1.00 86.31 173 ILE A CA 1
ATOM 1387 C C . ILE A 1 173 ? -8.810 9.073 22.890 1.00 86.31 173 ILE A C 1
ATOM 1389 O O . ILE A 1 173 ? -9.047 7.899 22.580 1.00 86.31 173 ILE A O 1
ATOM 1393 N N . LYS A 1 174 ? -9.045 9.542 24.122 1.00 78.44 174 LYS A N 1
ATOM 1394 C CA . LYS A 1 174 ? -9.633 8.768 25.234 1.00 78.44 174 LYS A CA 1
ATOM 1395 C C . LYS A 1 174 ? -11.141 9.024 25.364 1.00 78.44 174 LYS A C 1
ATOM 1397 O O . LYS A 1 174 ? -11.593 10.148 25.191 1.00 78.44 174 LYS A O 1
ATOM 1402 N N . PHE A 1 175 ? -11.911 7.981 25.690 1.00 70.38 175 PHE A N 1
ATOM 1403 C CA . PHE A 1 175 ? -13.367 8.083 25.897 1.00 70.38 175 PHE A CA 1
ATOM 1404 C C . PHE A 1 175 ? -13.769 8.473 27.324 1.00 70.38 175 PHE A C 1
ATOM 1406 O O . PHE A 1 175 ? -14.808 9.091 27.505 1.00 70.38 175 PHE A O 1
ATOM 1413 N N . VAL A 1 176 ? -12.987 8.057 28.322 1.00 59.34 176 VAL A N 1
ATOM 1414 C CA . VAL A 1 176 ? -13.451 7.962 29.719 1.00 59.34 176 VAL A CA 1
ATOM 1415 C C . VAL A 1 176 ? -13.438 9.312 30.449 1.00 59.34 176 VAL A C 1
ATOM 1417 O O . VAL A 1 176 ? -14.210 9.489 31.379 1.00 59.34 176 VAL A O 1
ATOM 1420 N N . ASP A 1 177 ? -12.667 10.289 29.962 1.00 62.00 177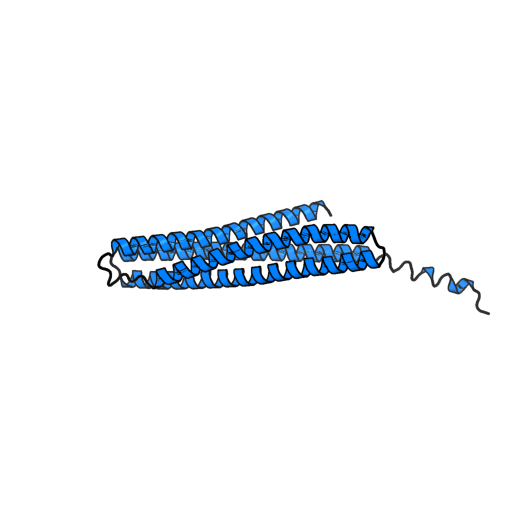 ASP A N 1
ATOM 1421 C CA . ASP A 1 177 ? -12.426 11.555 30.675 1.00 62.00 177 ASP A CA 1
ATOM 1422 C C . ASP A 1 177 ? -12.819 12.796 29.853 1.00 62.00 177 ASP A C 1
ATOM 1424 O O . ASP A 1 177 ? -12.433 13.915 30.186 1.00 62.00 177 ASP A O 1
ATOM 1428 N N . ASN A 1 178 ? -13.537 12.621 28.734 1.00 66.88 178 ASN A N 1
ATOM 1429 C CA . ASN A 1 178 ? -13.868 13.738 27.851 1.00 66.88 178 ASN A CA 1
ATOM 1430 C C . ASN A 1 178 ? -15.272 14.289 28.160 1.00 66.88 178 ASN A C 1
ATOM 1432 O O . ASN A 1 178 ? -16.251 13.591 27.892 1.00 66.88 178 ASN A O 1
ATOM 1436 N N . PRO A 1 179 ? -15.407 15.543 28.637 1.00 68.50 179 PRO A N 1
ATOM 1437 C CA . PRO A 1 179 ? -16.713 16.160 28.887 1.00 68.50 179 PRO A CA 1
ATOM 1438 C C . PRO A 1 179 ? -17.563 16.300 27.611 1.00 68.50 179 PRO A C 1
ATOM 1440 O O . PRO A 1 179 ? -18.779 16.446 27.692 1.00 68.50 179 PRO A O 1
ATOM 1443 N N . ASN A 1 180 ? -16.952 16.197 26.425 1.00 82.94 180 ASN A N 1
ATOM 1444 C CA . ASN A 1 180 ? -17.623 16.183 25.129 1.00 82.94 180 ASN A CA 1
ATOM 1445 C C . ASN A 1 180 ? -17.491 14.812 24.436 1.00 82.94 180 ASN A C 1
ATOM 1447 O O . ASN A 1 180 ? -16.869 14.651 23.376 1.00 82.94 180 ASN A O 1
ATOM 1451 N N . VAL A 1 181 ? -18.095 13.792 25.052 1.00 79.38 181 VAL A N 1
ATOM 1452 C CA . VAL A 1 181 ? -18.119 12.407 24.548 1.00 79.38 181 VAL A CA 1
ATOM 1453 C C . VAL A 1 181 ? -18.655 12.332 23.111 1.00 79.38 181 VAL A C 1
ATOM 1455 O O . VAL A 1 181 ? -18.098 11.611 22.283 1.00 79.38 181 VAL A O 1
ATOM 1458 N N . LEU A 1 182 ? -19.682 13.117 22.766 1.00 81.88 182 LEU A N 1
ATOM 1459 C CA . LEU A 1 182 ? -20.268 13.122 21.420 1.00 81.88 182 LEU A CA 1
ATOM 1460 C C . LEU A 1 182 ? -19.285 13.617 20.349 1.00 81.88 182 LEU A C 1
ATOM 1462 O O . LEU A 1 182 ? -19.120 12.955 19.320 1.00 81.88 182 LEU A O 1
ATOM 1466 N N . ALA A 1 183 ? -18.585 14.731 20.589 1.00 86.69 183 ALA A N 1
ATOM 1467 C CA . ALA A 1 183 ? -17.560 15.213 19.660 1.00 86.69 183 ALA A CA 1
ATOM 1468 C C . ALA A 1 183 ? -16.405 14.209 19.522 1.00 86.69 183 ALA A C 1
ATOM 1470 O O . ALA A 1 183 ? -15.922 13.960 18.418 1.00 86.69 183 ALA A O 1
ATOM 1471 N N . THR A 1 184 ? -16.023 13.568 20.627 1.00 87.06 184 THR A N 1
ATOM 1472 C CA . THR A 1 184 ? -14.982 12.529 20.675 1.00 87.06 184 THR A CA 1
ATOM 1473 C C . THR A 1 184 ? -15.333 11.325 19.801 1.00 87.06 184 THR A C 1
ATOM 1475 O O . THR A 1 184 ? -14.508 10.852 19.015 1.00 87.06 184 THR A O 1
ATOM 1478 N N . ILE A 1 185 ? -16.574 10.841 19.903 1.00 86.50 185 ILE A N 1
ATOM 1479 C CA . ILE A 1 185 ? -17.089 9.744 19.075 1.00 86.50 185 ILE A CA 1
ATOM 1480 C C . ILE A 1 185 ? -17.086 10.147 17.604 1.00 86.50 185 ILE A C 1
ATOM 1482 O O . ILE A 1 185 ? -16.624 9.373 16.764 1.00 86.50 185 ILE A O 1
ATOM 1486 N N . LYS A 1 186 ? -17.561 11.358 17.286 1.00 90.50 186 LYS A N 1
ATOM 1487 C CA . LYS A 1 186 ? -17.592 11.872 15.912 1.00 90.50 186 LYS A CA 1
ATOM 1488 C C . LYS A 1 186 ? -16.187 11.938 15.308 1.00 90.50 186 LYS A C 1
ATOM 1490 O O . LYS A 1 186 ? -15.993 11.455 14.195 1.00 90.50 186 LYS A O 1
ATOM 1495 N N . ALA A 1 187 ? -15.211 12.454 16.055 1.00 91.62 187 ALA A N 1
ATOM 1496 C CA . ALA A 1 187 ? -13.816 12.523 15.626 1.00 91.62 187 ALA A CA 1
ATOM 1497 C C . ALA A 1 187 ? -13.226 11.127 15.370 1.00 91.62 187 ALA A C 1
ATOM 1499 O O . ALA A 1 187 ? -12.712 10.866 14.284 1.00 91.62 187 ALA A O 1
ATOM 1500 N N . LYS A 1 188 ? -13.374 10.186 16.316 1.00 92.38 188 LYS A N 1
ATOM 1501 C CA . LYS A 1 188 ? -12.913 8.799 16.114 1.00 92.38 188 LYS A CA 1
ATOM 1502 C C . LYS A 1 188 ? -13.597 8.124 14.933 1.00 92.38 188 LYS A C 1
ATOM 1504 O O . LYS A 1 188 ? -12.935 7.398 14.200 1.00 92.38 188 LYS A O 1
ATOM 1509 N N . LYS A 1 189 ? -14.901 8.342 14.743 1.00 94.81 189 LYS A N 1
ATOM 1510 C CA . LYS A 1 189 ? -15.633 7.802 13.594 1.00 94.81 189 LYS A CA 1
ATOM 1511 C C . LYS A 1 189 ? -15.045 8.326 12.285 1.00 94.81 189 LYS A C 1
ATOM 1513 O O . LYS A 1 189 ? -14.742 7.511 11.425 1.00 94.81 189 LYS A O 1
ATOM 1518 N N . SER A 1 190 ? -14.818 9.636 12.185 1.00 96.56 190 SER A N 1
ATOM 1519 C CA . SER A 1 190 ? -14.205 10.262 11.008 1.00 96.56 190 SER A CA 1
ATOM 1520 C C . SER A 1 190 ? -12.827 9.679 10.693 1.00 96.56 190 SER A C 1
ATOM 1522 O O . SER A 1 190 ? -12.555 9.354 9.546 1.00 96.56 190 SER A O 1
ATOM 1524 N N . LEU A 1 191 ? -11.983 9.486 11.712 1.00 97.62 191 LEU A N 1
ATOM 1525 C CA . LEU A 1 191 ? -10.659 8.877 11.548 1.00 97.62 191 LEU A CA 1
ATOM 1526 C C . LEU A 1 191 ? -10.747 7.424 11.067 1.00 97.62 191 LEU A C 1
ATOM 1528 O O . LEU A 1 191 ? -9.978 7.020 10.205 1.00 97.62 191 LEU A O 1
ATOM 1532 N N . MET A 1 192 ? -11.689 6.637 11.598 1.00 98.06 192 MET A N 1
ATOM 1533 C CA . MET A 1 192 ? -11.906 5.262 11.132 1.00 98.06 192 MET A CA 1
ATOM 1534 C C . MET A 1 192 ? -12.430 5.217 9.695 1.00 98.06 192 MET A C 1
ATOM 1536 O O . MET A 1 192 ? -11.999 4.357 8.938 1.00 98.06 192 MET A O 1
ATOM 1540 N N . ASP A 1 193 ? -13.346 6.118 9.328 1.00 98.25 193 ASP A N 1
ATOM 1541 C CA . ASP A 1 193 ? -13.861 6.244 7.959 1.00 98.25 193 ASP A CA 1
ATOM 1542 C C . ASP A 1 193 ? -12.740 6.574 6.973 1.00 98.25 193 ASP A C 1
ATOM 1544 O O . ASP A 1 193 ? -12.627 5.950 5.922 1.00 98.25 193 ASP A O 1
ATOM 1548 N N . GLU A 1 194 ? -11.888 7.529 7.327 1.00 98.31 194 GLU A N 1
ATOM 1549 C CA . GLU A 1 194 ? -10.764 7.922 6.490 1.00 98.31 194 GLU A CA 1
ATOM 1550 C C . GLU A 1 194 ? -9.711 6.813 6.379 1.00 98.31 194 GLU A C 1
ATOM 1552 O O . GLU A 1 194 ? -9.253 6.508 5.280 1.00 98.31 194 GLU A O 1
ATOM 1557 N N . PHE A 1 195 ? -9.370 6.157 7.492 1.00 98.50 195 PHE A N 1
ATOM 1558 C CA . PHE A 1 195 ? -8.441 5.028 7.480 1.00 98.50 195 PHE A CA 1
ATOM 1559 C C . PHE A 1 195 ? -8.961 3.891 6.593 1.00 98.50 195 PHE A C 1
ATOM 1561 O O . PHE A 1 195 ? -8.240 3.391 5.734 1.00 98.50 195 PHE A O 1
ATOM 1568 N N . GLU A 1 196 ? -10.239 3.535 6.734 1.00 98.50 196 GLU A N 1
ATOM 1569 C CA . GLU A 1 196 ? -10.889 2.527 5.897 1.00 98.50 196 GLU A CA 1
ATOM 1570 C C . GLU A 1 196 ? -10.827 2.896 4.407 1.00 98.50 196 GLU A C 1
ATOM 1572 O O . GLU A 1 196 ? -10.556 2.034 3.575 1.00 98.50 196 GLU A O 1
ATOM 1577 N N . GLN A 1 197 ? -11.023 4.171 4.057 1.00 98.31 197 GLN A N 1
ATOM 1578 C CA . GLN A 1 197 ? -10.898 4.630 2.670 1.00 98.31 197 GLN A CA 1
ATOM 1579 C C . GLN A 1 197 ? -9.480 4.454 2.120 1.00 98.31 197 GLN A C 1
ATOM 1581 O O . GLN A 1 197 ? -9.338 4.130 0.943 1.00 98.31 197 GLN A O 1
ATOM 1586 N N . THR A 1 198 ? -8.438 4.629 2.943 1.00 98.00 198 THR A N 1
ATOM 1587 C CA . THR A 1 198 ? -7.063 4.339 2.501 1.00 98.00 198 THR A CA 1
ATOM 1588 C C . THR A 1 198 ? -6.868 2.855 2.197 1.00 98.00 198 THR A C 1
ATOM 1590 O O . THR A 1 198 ? -6.375 2.541 1.122 1.00 98.00 198 THR A O 1
ATOM 1593 N N . MET A 1 199 ? -7.369 1.955 3.052 1.00 97.88 199 MET A N 1
ATOM 1594 C CA . MET A 1 199 ? -7.301 0.503 2.823 1.00 97.88 199 MET A CA 1
ATOM 1595 C C . MET A 1 199 ? -8.066 0.084 1.556 1.00 97.88 199 MET A C 1
ATOM 1597 O O . MET A 1 199 ? -7.623 -0.762 0.785 1.00 97.88 199 MET A O 1
ATOM 1601 N N . VAL A 1 200 ? -9.243 0.679 1.324 1.00 97.94 200 VAL A N 1
ATOM 1602 C CA . VAL A 1 200 ? -10.051 0.403 0.125 1.00 97.94 200 VAL A CA 1
ATOM 1603 C C . VAL A 1 200 ? -9.341 0.873 -1.142 1.00 97.94 200 VAL A C 1
ATOM 1605 O O . VAL A 1 200 ? -9.427 0.185 -2.157 1.00 97.94 200 VAL A O 1
ATOM 1608 N N . ARG A 1 201 ? -8.648 2.017 -1.090 1.00 96.00 201 ARG A N 1
ATOM 1609 C CA . ARG A 1 201 ? -7.852 2.519 -2.215 1.00 96.00 201 ARG A CA 1
ATOM 1610 C C . ARG A 1 201 ? -6.682 1.583 -2.525 1.00 96.00 201 ARG A C 1
ATOM 1612 O O . ARG A 1 201 ? -6.552 1.191 -3.674 1.00 96.00 201 ARG A O 1
ATOM 1619 N N . ASP A 1 202 ? -5.936 1.151 -1.509 1.00 93.94 202 ASP A N 1
ATOM 1620 C CA . ASP A 1 202 ? -4.846 0.171 -1.649 1.00 93.94 202 ASP A CA 1
ATOM 1621 C C . ASP A 1 202 ? -5.302 -1.120 -2.327 1.00 93.94 202 ASP A C 1
ATOM 1623 O O . ASP A 1 202 ? -4.674 -1.601 -3.264 1.00 93.94 202 ASP A O 1
ATOM 1627 N N . MET A 1 203 ? -6.427 -1.673 -1.875 1.00 95.38 203 MET A N 1
ATOM 1628 C CA . MET A 1 203 ? -6.995 -2.866 -2.493 1.00 95.38 203 MET A CA 1
ATOM 1629 C C . MET A 1 203 ? -7.440 -2.592 -3.941 1.00 95.38 203 MET A C 1
ATOM 1631 O O . MET A 1 203 ? -7.368 -3.486 -4.778 1.00 95.38 203 MET A O 1
ATOM 1635 N N . GLY A 1 204 ? -7.937 -1.385 -4.232 1.00 94.75 204 GLY A N 1
ATOM 1636 C CA . GLY A 1 204 ? -8.335 -0.959 -5.575 1.00 94.75 204 GLY A CA 1
ATOM 1637 C C . GLY A 1 204 ? -7.164 -0.922 -6.556 1.00 94.75 204 GLY A C 1
ATOM 1638 O O . GLY A 1 204 ? -7.295 -1.464 -7.647 1.00 94.75 204 GLY A O 1
ATOM 1639 N N . GLU A 1 205 ? -6.027 -0.373 -6.134 1.00 92.31 205 GLU A N 1
ATOM 1640 C CA . GLU A 1 205 ? -4.782 -0.340 -6.918 1.00 92.31 205 GLU A CA 1
ATOM 1641 C C . GLU A 1 205 ? -4.270 -1.754 -7.201 1.00 92.31 205 GLU A C 1
ATOM 1643 O O . GLU A 1 205 ? -4.110 -2.117 -8.362 1.00 92.31 205 GLU A O 1
ATOM 1648 N N . ASN A 1 206 ? -4.196 -2.616 -6.179 1.00 91.25 206 ASN A N 1
ATOM 1649 C CA . ASN A 1 206 ? -3.835 -4.030 -6.359 1.00 91.25 206 ASN A CA 1
ATOM 1650 C C . ASN A 1 206 ? -4.762 -4.746 -7.372 1.00 91.25 206 ASN A C 1
ATOM 1652 O O . ASN A 1 206 ? -4.359 -5.667 -8.084 1.00 91.25 206 ASN A O 1
ATOM 1656 N N . TRP A 1 207 ? -6.042 -4.359 -7.432 1.00 93.50 207 TRP A N 1
ATOM 1657 C CA . TRP A 1 207 ? -6.998 -4.896 -8.405 1.00 93.50 207 TRP A CA 1
ATOM 1658 C C . TRP A 1 207 ? -6.776 -4.384 -9.828 1.00 93.50 207 TRP A C 1
ATOM 1660 O O . TRP A 1 207 ? -7.140 -5.091 -10.7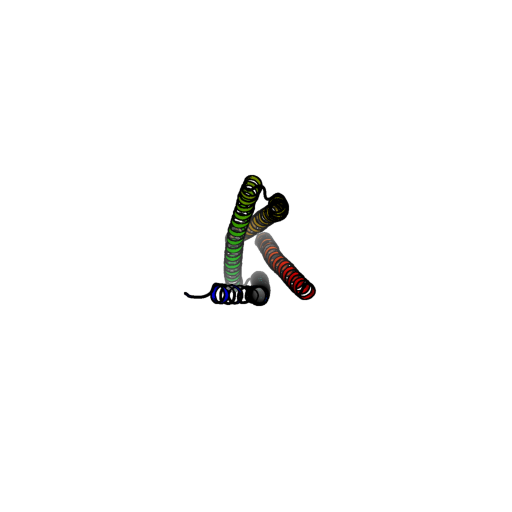73 1.00 93.50 207 TRP A O 1
ATOM 1670 N N . GLU A 1 208 ? -6.298 -3.154 -9.985 1.00 92.12 208 GLU A N 1
ATOM 1671 C CA . GLU A 1 208 ? -5.964 -2.560 -11.279 1.00 92.12 208 GLU A CA 1
ATOM 1672 C C . GLU A 1 208 ? -4.689 -3.193 -11.836 1.00 92.12 208 GLU A C 1
ATOM 1674 O O . GLU A 1 208 ? -4.751 -3.709 -12.954 1.00 92.12 208 GLU A O 1
ATOM 1679 N N . GLU A 1 209 ? -3.640 -3.323 -11.017 1.00 87.25 209 GLU A N 1
ATOM 1680 C CA . GLU A 1 209 ? -2.404 -4.058 -11.341 1.00 87.25 209 GLU A CA 1
ATOM 1681 C C . GLU A 1 209 ? -2.724 -5.489 -11.813 1.00 87.25 209 GLU A C 1
ATOM 1683 O O . GLU A 1 209 ? -2.444 -5.870 -12.947 1.00 87.25 209 GLU A O 1
ATOM 1688 N N . LEU A 1 210 ? -3.504 -6.249 -11.034 1.00 90.81 210 LEU A N 1
ATOM 1689 C CA . LEU A 1 210 ? -3.901 -7.613 -11.411 1.00 90.81 210 LEU A CA 1
ATOM 1690 C C . LEU A 1 210 ? -4.670 -7.693 -12.748 1.00 90.81 210 LEU A C 1
ATOM 1692 O O . LEU A 1 210 ? -4.694 -8.740 -13.412 1.00 90.81 210 LEU A O 1
ATOM 1696 N N . LYS A 1 211 ? -5.422 -6.649 -13.118 1.00 92.38 211 LYS A N 1
ATOM 1697 C CA . LYS A 1 211 ? -6.130 -6.616 -14.410 1.00 92.38 211 LYS A CA 1
ATOM 1698 C C . LYS A 1 211 ? -5.162 -6.357 -15.554 1.00 92.38 211 LYS A C 1
ATOM 1700 O O . LYS A 1 211 ? -5.371 -6.943 -16.620 1.00 92.38 211 LYS A O 1
ATOM 1705 N N . GLU A 1 212 ? -4.176 -5.500 -15.333 1.00 86.69 212 GLU A N 1
ATOM 1706 C CA . GLU A 1 212 ? -3.100 -5.201 -16.270 1.00 86.69 212 GLU A CA 1
ATOM 1707 C C . GLU A 1 212 ? -2.259 -6.448 -16.545 1.00 86.69 212 GLU A C 1
ATOM 1709 O O . GLU A 1 212 ? -2.258 -6.902 -17.690 1.00 86.69 212 GLU A O 1
ATOM 1714 N N . ASP A 1 213 ? -1.769 -7.138 -15.512 1.00 85.50 213 ASP A N 1
ATOM 1715 C CA . ASP A 1 213 ? -1.000 -8.386 -15.659 1.00 85.50 213 ASP A CA 1
ATOM 1716 C C . ASP A 1 213 ? -1.773 -9.451 -16.454 1.00 85.50 213 ASP A C 1
ATOM 1718 O O . ASP A 1 213 ? -1.262 -10.169 -17.317 1.00 85.50 213 ASP A O 1
ATOM 1722 N N . LYS A 1 214 ? -3.083 -9.561 -16.198 1.00 88.00 214 LYS A N 1
ATOM 1723 C CA . LYS A 1 214 ? -3.954 -10.488 -16.938 1.00 88.00 214 LYS A CA 1
ATOM 1724 C C . LYS A 1 214 ? -4.159 -10.076 -18.391 1.00 88.00 214 LYS A C 1
ATOM 1726 O O . LYS A 1 214 ? -4.474 -10.948 -19.208 1.00 88.00 214 LYS A O 1
ATOM 1731 N N . ARG A 1 215 ? -4.110 -8.780 -18.701 1.00 87.62 215 ARG A N 1
ATOM 1732 C CA . ARG A 1 215 ? -4.217 -8.260 -20.067 1.00 87.62 215 ARG A CA 1
ATOM 1733 C C . ARG A 1 215 ? -2.922 -8.549 -20.819 1.00 87.62 215 ARG A C 1
ATOM 1735 O O . ARG A 1 215 ? -3.013 -9.166 -21.878 1.00 87.62 215 ARG A O 1
ATOM 1742 N N . GLU A 1 216 ? -1.775 -8.222 -20.240 1.00 78.75 216 GLU A N 1
ATOM 1743 C CA . GLU A 1 216 ? -0.446 -8.475 -20.814 1.00 78.75 216 GLU A CA 1
ATOM 1744 C C . GLU A 1 216 ? -0.253 -9.960 -21.124 1.00 78.75 216 GLU A C 1
ATOM 1746 O O . GLU A 1 216 ? -0.054 -10.344 -22.276 1.00 78.75 216 GLU A O 1
ATOM 1751 N N . LEU A 1 217 ? -0.570 -10.830 -20.161 1.00 82.31 217 LEU A N 1
ATOM 1752 C CA . LEU A 1 217 ? -0.491 -12.277 -20.354 1.00 82.31 217 LEU A CA 1
ATOM 1753 C C . LEU A 1 217 ? -1.384 -12.796 -21.500 1.00 82.31 217 LEU A C 1
ATOM 1755 O O . LEU A 1 217 ? -1.124 -13.853 -22.084 1.00 82.31 217 LEU A O 1
ATOM 1759 N N . ARG A 1 218 ? -2.490 -12.109 -21.825 1.00 84.75 218 ARG A N 1
ATOM 1760 C CA . ARG A 1 218 ? -3.336 -12.460 -22.983 1.00 84.75 218 ARG A CA 1
ATOM 1761 C C . ARG A 1 218 ? -2.743 -11.964 -24.292 1.00 84.75 218 ARG A C 1
ATOM 1763 O O . ARG A 1 218 ? -2.954 -12.622 -25.310 1.00 84.75 218 ARG A O 1
ATOM 1770 N N . GLU A 1 219 ? -2.079 -10.820 -24.280 1.00 80.06 219 GLU A N 1
ATOM 1771 C CA . GLU A 1 219 ? -1.419 -10.250 -25.449 1.00 80.06 219 GLU A CA 1
ATOM 1772 C C . GLU A 1 219 ? -0.212 -11.105 -25.843 1.00 80.06 219 GLU A C 1
ATOM 1774 O O . GLU A 1 219 ? -0.126 -11.509 -27.005 1.00 80.06 219 GLU A O 1
ATOM 1779 N N . ASP A 1 220 ? 0.584 -11.557 -24.876 1.00 75.31 220 ASP A N 1
ATOM 1780 C CA . ASP A 1 220 ? 1.713 -12.468 -25.108 1.00 75.31 220 ASP A CA 1
ATOM 1781 C C . ASP A 1 220 ? 1.279 -13.817 -25.685 1.00 75.31 220 ASP A C 1
ATOM 1783 O O . ASP A 1 220 ? 1.972 -14.434 -26.494 1.00 75.31 220 ASP A O 1
ATOM 1787 N N . ARG A 1 221 ? 0.083 -14.291 -25.314 1.00 77.19 221 ARG A N 1
ATOM 1788 C CA . ARG A 1 221 ? -0.512 -15.502 -25.906 1.00 77.19 221 ARG A CA 1
ATOM 1789 C C . ARG A 1 221 ? -0.982 -15.318 -27.347 1.00 77.19 221 ARG A C 1
ATOM 1791 O O . ARG A 1 221 ? -1.230 -16.320 -28.003 1.00 77.19 221 ARG A O 1
ATOM 1798 N N . ARG A 1 222 ? -1.207 -14.088 -27.812 1.00 75.00 222 ARG A N 1
ATOM 1799 C CA . ARG A 1 222 ? -1.632 -13.805 -29.196 1.00 75.00 222 ARG A CA 1
ATOM 1800 C C . ARG A 1 222 ? -0.445 -13.570 -30.125 1.00 75.00 222 ARG A C 1
ATOM 1802 O O . ARG A 1 222 ? -0.586 -13.765 -31.327 1.00 75.00 222 ARG A O 1
ATOM 1809 N N . GLN A 1 223 ? 0.682 -13.124 -29.575 1.00 64.50 223 GLN A N 1
ATOM 1810 C CA . GLN A 1 223 ? 1.905 -12.819 -30.321 1.00 64.50 223 GLN A CA 1
ATOM 1811 C C . GLN A 1 223 ? 2.812 -14.052 -30.537 1.00 64.50 223 GLN A C 1
ATOM 1813 O O . GLN A 1 223 ? 3.793 -13.963 -31.277 1.00 64.50 223 GLN A O 1
ATOM 1818 N N . HIS A 1 224 ? 2.471 -15.202 -29.939 1.00 55.50 224 HIS A N 1
ATOM 1819 C CA . HIS A 1 224 ? 3.215 -16.469 -29.982 1.00 55.50 224 HIS A CA 1
ATOM 1820 C C . HIS A 1 224 ? 2.317 -17.659 -30.310 1.00 55.50 224 HIS A C 1
ATOM 1822 O O . HIS A 1 224 ? 2.819 -18.588 -30.979 1.00 55.50 224 HIS A O 1
#

Secondary structure (DSSP, 8-state):
---TTHHHHTTSSTTTSSSSHHHHHHHHHHHHHHHHHHHHHHHHHHHHHHHHHHHHHHHHHHHHHHHHHHTT-HHHHHHHHHHHHHHHHHHHHHHHHHHHHHHHHHHHHHHHHHHHHHHHHHHHHTT-HHHHHHHHHHHHHHHHHHHHHHHHHHHHHHHHHHHHHHHHHHHH--STT-S-HHHHHHHHHHHHHHHHHHHHHHHHHHHHHHHHHHHHHHHHHHH-

Foldseek 3Di:
DDDPVVVVVVVVVVVVVVPVVPVVVVVVVLVVVLVVLVVVLVVLVVVLVVLVVLLVQLVVLLVQLVVCVVVVNPVSNVVSLVVNLVSLVVVLVVLVVVLVVLVVQLVVLVVLLVVLVVQLVVCVVVVNVVSNVVSVVSSVVSVVSNVVSVVVSVVSVVLSVLSVVLSVVSVPQDQPPDPCNVVSSVSNSVSSVVNSVSSVVVSVVSVVVSVVSVVVSVVSVVVD

Sequence (224 aa):
MKTKQQLIYSLSLTLLLGLFSTVNAQAVRNHVERAQDRNQISNDNATIQRDRAEIQQFRGYRAGLLKAVGNGNAGAARGHHIKLVRAMEREVNQSNAKVSKSVNELQQSKAEVRSDNREIRRDVSKRKPYRAANDRKERQDDVRDLADDRNDLNEVRRRAARQQEILSVFKGIKFVDNPNVLATIKAKKSLMDEFEQTMVRDMGENWEELKEDKRELREDRRQH

Radius of gyration: 28.82 Å; chains: 1; bounding box: 75×54×79 Å